Protein AF-A0A437M9J3-F1 (afdb_monomer)

Solvent-accessible surface area (backbone atoms only — not comparable to full-atom values): 15422 Å² total; per-residue (Å²): 131,71,56,28,35,31,33,32,40,52,44,27,40,34,40,35,31,46,28,68,77,59,53,46,78,52,78,53,100,89,44,24,40,38,36,29,25,42,73,28,36,38,32,47,40,95,87,43,44,34,34,39,52,72,79,55,68,27,40,39,38,48,26,44,92,88,58,60,39,32,31,37,48,32,56,45,46,35,37,32,79,88,68,53,59,34,43,36,41,35,37,30,23,31,16,74,85,62,35,88,56,20,34,35,36,29,34,41,44,50,51,63,88,59,99,65,31,72,48,51,28,37,38,26,39,29,51,30,38,56,44,98,88,51,34,36,40,34,42,33,24,35,56,50,54,59,66,46,70,78,61,83,78,72,77,60,84,52,67,79,70,32,48,44,45,54,22,35,73,46,34,37,36,39,35,65,28,54,62,35,84,52,64,46,80,45,80,49,99,90,49,38,32,38,45,27,40,32,68,30,36,32,45,33,46,34,91,87,47,44,30,36,37,53,37,34,38,29,64,20,49,42,47,78,47,65,52,47,53,91,93,41,84,59,41,44,70,36,40,39,46,34,37,44,34,41,34,34,34,76,89,66,52,60,32,41,40,37,32,40,26,18,27,36,92,66,35,61,90,74,31,35,39,32,36,36,40,44,47,47,59,89,63,98,61,31,71,48,54,49,35,34,24,42,27,37,34,35,72,62,92,54,16,45,33,36,43,33,27,30,56,107

Nearest PDB structures (foldseek):
  4pux-assembly1_A  TM=7.777E-01  e=2.295E-07  Acinetobacter baumannii AYE
  3g7g-assembly1_B  TM=8.305E-01  e=6.647E-06  Clostridium acetobutylicum ATCC 824
  3g7g-assembly2_H  TM=8.478E-01  e=6.339E-06  Clostridium acetobutylicum ATCC 824
  3g7g-assembly1_E  TM=8.551E-01  e=6.339E-06  Clostridium acetobutylicum ATCC 824
  5yqj-assembly3_C  TM=4.179E-01  e=1.572E+00  Saccharomyces cerevisiae S288C

Radius of gyration: 19.12 Å; Cα contacts (8 Å, |Δi|>4): 896; chains: 1; bounding box: 42×53×42 Å

Mean predicted aligned error: 5.65 Å

Structure (mmCIF, N/CA/C/O backbone):
data_AF-A0A437M9J3-F1
#
_entry.id   AF-A0A437M9J3-F1
#
loop_
_atom_site.group_PDB
_atom_site.id
_atom_site.type_symbol
_atom_site.label_atom_id
_atom_site.label_alt_id
_atom_site.label_comp_id
_atom_site.label_asym_id
_atom_site.label_entity_id
_atom_site.label_seq_id
_atom_site.pdbx_PDB_ins_code
_atom_site.Cartn_x
_atom_site.Cartn_y
_atom_site.Cartn_z
_atom_site.occupancy
_atom_site.B_iso_or_equiv
_atom_site.auth_seq_id
_atom_site.auth_comp_id
_atom_site.auth_asym_id
_atom_site.auth_atom_id
_atom_site.pdbx_PDB_model_num
ATOM 1 N N . MET A 1 1 ? -1.245 11.279 -20.161 1.00 56.88 1 MET A N 1
ATOM 2 C CA . MET A 1 1 ? -1.101 9.830 -19.909 1.00 56.88 1 MET A CA 1
ATOM 3 C C . MET A 1 1 ? -2.503 9.291 -19.816 1.00 56.88 1 MET A C 1
ATOM 5 O O . MET A 1 1 ? -3.347 10.015 -19.302 1.00 56.88 1 MET A O 1
ATOM 9 N N . SER A 1 2 ? -2.774 8.120 -20.377 1.00 73.75 2 SER A N 1
ATOM 10 C CA . SER A 1 2 ? -4.099 7.550 -20.217 1.00 73.75 2 SER A CA 1
ATOM 11 C C . SER A 1 2 ? -4.258 7.018 -18.803 1.00 73.75 2 SER A C 1
ATOM 13 O O . SER A 1 2 ? -3.385 6.340 -18.257 1.00 73.75 2 SER A O 1
ATOM 15 N N . GLU A 1 3 ? -5.353 7.433 -18.194 1.00 86.38 3 GLU A N 1
ATOM 16 C CA . GLU A 1 3 ? -5.789 6.907 -16.922 1.00 86.38 3 GLU A CA 1
ATOM 17 C C . GLU A 1 3 ? -6.323 5.490 -17.117 1.00 86.38 3 GLU A C 1
ATOM 19 O O . GLU A 1 3 ? -6.996 5.194 -18.105 1.00 86.38 3 GLU A O 1
ATOM 24 N N . VAL A 1 4 ? -6.017 4.625 -16.160 1.00 91.19 4 VAL A N 1
ATOM 25 C CA . VAL A 1 4 ? -6.504 3.252 -16.097 1.00 91.19 4 VAL A CA 1
ATOM 26 C C . VAL A 1 4 ? -7.315 3.050 -14.824 1.00 91.19 4 VAL A C 1
ATOM 28 O O . VAL A 1 4 ? -7.150 3.777 -13.844 1.00 91.19 4 VAL A O 1
ATOM 31 N N . GLN A 1 5 ? -8.176 2.040 -14.837 1.00 91.88 5 GLN A N 1
ATOM 32 C CA . GLN A 1 5 ? -9.015 1.678 -13.704 1.00 91.88 5 GLN A CA 1
ATOM 33 C C . GLN A 1 5 ? -8.475 0.389 -13.076 1.00 91.88 5 GLN A C 1
ATOM 35 O O . GLN A 1 5 ? -8.399 -0.646 -13.732 1.00 91.88 5 GLN A O 1
ATOM 40 N N . ILE A 1 6 ? -8.043 0.455 -11.816 1.00 92.00 6 ILE A N 1
ATOM 41 C CA . ILE A 1 6 ? -7.587 -0.712 -11.052 1.00 92.00 6 ILE A CA 1
ATOM 42 C C . ILE A 1 6 ? -8.813 -1.376 -10.430 1.00 92.00 6 ILE A C 1
ATOM 44 O O . ILE A 1 6 ? -9.455 -0.715 -9.615 1.00 92.00 6 ILE A O 1
ATOM 48 N N . PRO A 1 7 ? -9.147 -2.633 -10.764 1.00 92.00 7 PRO A N 1
ATOM 49 C CA . PRO A 1 7 ? -10.327 -3.292 -10.227 1.00 92.00 7 PRO A CA 1
ATOM 50 C C . PRO A 1 7 ? -10.143 -3.603 -8.740 1.00 92.00 7 PRO A C 1
ATOM 52 O O . PRO A 1 7 ? -9.099 -4.106 -8.298 1.00 92.00 7 PRO A O 1
ATOM 55 N N . VAL A 1 8 ? -11.171 -3.273 -7.965 1.00 93.94 8 VAL A N 1
ATOM 56 C CA . VAL A 1 8 ? -11.189 -3.415 -6.514 1.00 93.94 8 VAL A CA 1
ATOM 57 C C . VAL A 1 8 ? -12.564 -3.817 -5.994 1.00 93.94 8 VAL A C 1
ATOM 59 O O . VAL A 1 8 ? -13.576 -3.611 -6.655 1.00 93.94 8 VAL A O 1
ATOM 62 N N . ASP A 1 9 ? -12.596 -4.317 -4.762 1.00 94.38 9 ASP A N 1
ATOM 63 C CA . ASP A 1 9 ? -13.824 -4.468 -3.983 1.00 94.38 9 ASP A CA 1
ATOM 64 C C . ASP A 1 9 ? -13.666 -3.820 -2.609 1.00 94.38 9 ASP A C 1
ATOM 66 O O . ASP A 1 9 ? -12.637 -3.973 -1.948 1.00 94.38 9 ASP A O 1
ATOM 70 N N . HIS A 1 10 ? -14.705 -3.124 -2.148 1.00 97.62 10 HIS A N 1
ATOM 71 C CA . HIS A 1 10 ? -14.730 -2.541 -0.806 1.00 97.62 10 HIS A CA 1
ATOM 72 C C . HIS A 1 10 ? -14.672 -3.630 0.267 1.00 97.62 10 HIS A C 1
ATOM 74 O O . HIS A 1 10 ? -15.468 -4.573 0.266 1.00 97.62 10 HIS A O 1
ATOM 80 N N . MET A 1 11 ? -13.723 -3.495 1.193 1.00 97.69 11 MET A N 1
ATOM 81 C CA . MET A 1 11 ? -13.632 -4.352 2.373 1.00 97.69 11 MET A CA 1
ATOM 82 C C . MET A 1 11 ? -14.357 -3.706 3.550 1.00 97.69 11 MET A C 1
ATOM 84 O O . MET A 1 11 ? -15.226 -4.329 4.163 1.00 97.69 11 MET A O 1
ATOM 88 N N . PHE A 1 12 ? -13.970 -2.469 3.868 1.00 98.69 12 PHE A N 1
ATOM 89 C CA . PHE A 1 12 ? -14.542 -1.655 4.933 1.00 98.69 12 PHE A CA 1
ATOM 90 C C . PHE A 1 12 ? -14.097 -0.194 4.802 1.00 98.69 12 PHE A C 1
ATOM 92 O O . PHE A 1 12 ? -13.059 0.119 4.224 1.00 98.69 12 PHE A O 1
ATOM 99 N N . THR A 1 13 ? -14.866 0.708 5.400 1.00 98.62 13 THR A N 1
ATOM 100 C CA . THR A 1 13 ? -14.447 2.079 5.685 1.00 98.62 13 THR A CA 1
ATOM 101 C C . THR A 1 13 ? -14.008 2.149 7.138 1.00 98.62 13 THR A C 1
ATOM 103 O O . THR A 1 13 ? -14.758 1.758 8.033 1.00 98.62 13 THR A O 1
ATOM 106 N N . MET A 1 14 ? -12.787 2.624 7.360 1.00 97.56 14 MET A N 1
ATOM 107 C CA . MET A 1 14 ? -12.195 2.844 8.670 1.00 97.56 14 MET A CA 1
ATOM 108 C C . MET A 1 14 ? -12.300 4.320 9.039 1.00 97.56 14 MET A C 1
ATOM 110 O O . MET A 1 14 ? -11.894 5.182 8.266 1.00 97.56 14 MET A O 1
ATOM 114 N N . VAL A 1 15 ? -12.824 4.609 10.223 1.00 96.81 15 VAL A N 1
ATOM 115 C CA . VAL A 1 15 ? -12.856 5.955 10.801 1.00 96.81 15 VAL A CA 1
ATOM 116 C C . VAL A 1 15 ? -11.940 5.954 12.011 1.00 96.81 15 VAL A C 1
ATOM 118 O O . VAL A 1 15 ? -12.138 5.148 12.916 1.00 96.81 15 VAL A O 1
ATOM 121 N N . LEU A 1 16 ? -10.947 6.836 12.014 1.00 93.56 16 LEU A N 1
ATOM 122 C CA . LEU A 1 16 ? -10.015 7.065 13.111 1.00 93.56 16 LEU A CA 1
ATOM 123 C C . LEU A 1 16 ? -10.353 8.389 13.792 1.00 93.56 16 LEU A C 1
ATOM 125 O O . LEU A 1 16 ? -10.521 9.417 13.133 1.00 93.56 16 LEU A O 1
ATOM 129 N N . GLU A 1 17 ? -10.418 8.361 15.116 1.00 91.75 17 GLU A N 1
ATOM 130 C CA . GLU A 1 17 ? -10.758 9.514 15.951 1.00 91.75 17 GLU A CA 1
ATOM 131 C C . GLU A 1 17 ? -9.522 10.010 16.706 1.00 91.75 17 GLU A C 1
ATOM 133 O O . GLU A 1 17 ? -8.660 9.213 17.086 1.00 91.75 17 GLU A O 1
ATOM 138 N N . GLY A 1 18 ? -9.429 11.326 16.922 1.00 86.94 18 GLY A N 1
ATOM 139 C CA . GLY A 1 18 ? -8.411 11.957 17.774 1.00 86.94 18 GLY A CA 1
ATOM 140 C C . GLY A 1 18 ? -6.961 11.659 17.391 1.00 86.94 18 GLY A C 1
ATOM 141 O O . GLY A 1 18 ? -6.073 11.719 18.236 1.00 86.94 18 GLY A O 1
ATOM 142 N N . LEU A 1 19 ? -6.708 11.316 16.125 1.00 84.62 19 LEU A N 1
ATOM 143 C CA . LEU A 1 19 ? -5.384 10.942 15.631 1.00 84.62 19 LEU A CA 1
ATOM 144 C C . LEU A 1 19 ? -4.348 12.054 15.888 1.00 84.62 19 LEU A C 1
ATOM 146 O O . LEU A 1 19 ? -3.236 11.789 16.349 1.00 84.62 19 LEU A O 1
ATOM 150 N N . ASN A 1 20 ? -4.769 13.302 15.667 1.00 80.31 20 ASN A N 1
ATOM 151 C CA . ASN A 1 20 ? -3.962 14.505 15.849 1.00 80.31 20 ASN A CA 1
ATOM 152 C C . ASN A 1 20 ? -3.842 14.967 17.312 1.00 80.31 20 ASN A C 1
ATOM 154 O O . ASN A 1 20 ? -2.951 15.760 17.620 1.00 80.31 20 ASN A O 1
ATOM 158 N N . ASP A 1 21 ? -4.686 14.473 18.224 1.00 84.12 21 ASP A N 1
ATOM 159 C CA . ASP A 1 21 ? -4.737 14.954 19.615 1.00 84.12 21 ASP A CA 1
ATOM 160 C C . ASP A 1 21 ? -3.460 14.606 20.392 1.00 84.12 21 ASP A C 1
ATOM 162 O O . ASP A 1 21 ? -3.056 15.319 21.309 1.00 84.12 21 ASP A O 1
ATOM 166 N N . ALA A 1 22 ? -2.807 13.505 20.012 1.00 77.25 22 ALA A N 1
ATOM 167 C CA . ALA A 1 22 ? -1.578 13.005 20.621 1.00 77.25 22 ALA A CA 1
ATOM 168 C C . ALA A 1 22 ? -0.363 13.119 19.682 1.00 77.25 22 ALA A C 1
ATOM 170 O O . ALA A 1 22 ? 0.573 12.321 19.781 1.00 77.25 22 ALA A O 1
ATOM 171 N N . ARG A 1 23 ? -0.379 14.084 18.750 1.00 85.75 23 ARG A N 1
ATOM 172 C CA . ARG A 1 23 ? 0.682 14.241 17.754 1.00 85.75 23 ARG A CA 1
ATOM 173 C C . ARG A 1 23 ? 2.012 14.671 18.381 1.00 85.75 23 ARG A C 1
ATOM 175 O O . ARG A 1 23 ? 2.081 15.642 19.133 1.00 85.75 23 ARG A O 1
ATOM 182 N N . HIS A 1 24 ? 3.091 14.004 17.981 1.00 87.88 24 HIS A N 1
ATOM 183 C CA . HIS A 1 24 ? 4.464 14.416 18.259 1.00 87.88 24 HIS A CA 1
ATOM 184 C C . HIS A 1 24 ? 5.251 14.578 16.956 1.00 87.88 24 HIS A C 1
ATOM 186 O O . HIS A 1 24 ? 5.198 13.722 16.078 1.00 87.88 24 HIS A O 1
ATOM 192 N N . ASP A 1 25 ? 5.985 15.680 16.827 1.00 90.06 25 ASP A N 1
ATOM 193 C CA . ASP A 1 25 ? 6.672 16.073 15.597 1.00 90.06 25 ASP A CA 1
ATOM 194 C C . ASP A 1 25 ? 8.075 16.571 15.933 1.00 90.06 25 ASP A C 1
ATOM 196 O O . ASP A 1 25 ? 8.243 17.427 16.805 1.00 90.06 25 ASP A O 1
ATOM 200 N N . TYR A 1 26 ? 9.082 16.026 15.254 1.00 91.00 26 TYR A N 1
ATOM 201 C CA . TYR A 1 26 ? 10.455 16.486 15.403 1.00 91.00 26 TYR A CA 1
ATOM 202 C C . TYR A 1 26 ? 11.266 16.304 14.122 1.00 91.00 26 TYR A C 1
ATOM 204 O O . TYR A 1 26 ? 10.966 15.475 13.260 1.00 91.00 26 TYR A O 1
ATOM 212 N N . VAL A 1 27 ? 12.355 17.066 14.028 1.00 93.56 27 VAL A N 1
ATOM 213 C CA . VAL A 1 27 ? 13.347 16.955 12.956 1.00 93.56 27 VAL A CA 1
ATOM 214 C C . VAL A 1 27 ? 14.627 16.367 13.533 1.00 93.56 27 VAL A C 1
ATOM 216 O O . VAL A 1 27 ? 15.230 16.941 14.438 1.00 93.56 27 VAL A O 1
ATOM 219 N N . GLY A 1 28 ? 15.025 15.205 13.017 1.00 89.94 28 GLY A N 1
ATOM 220 C CA . GLY A 1 28 ? 16.272 14.534 13.371 1.00 89.94 28 GLY A CA 1
ATOM 221 C C . GLY A 1 28 ? 17.242 14.445 12.187 1.00 89.94 28 GLY A C 1
ATOM 222 O O . GLY A 1 28 ? 16.910 14.849 11.071 1.00 89.94 28 GLY A O 1
ATOM 223 N N . PRO A 1 29 ? 18.433 13.850 12.385 1.00 89.25 29 PRO A N 1
ATOM 224 C CA . PRO A 1 29 ? 19.437 13.690 11.326 1.00 89.25 29 PRO A CA 1
ATOM 225 C C . PRO A 1 29 ? 18.968 12.821 10.145 1.00 89.25 29 PRO A C 1
ATOM 227 O O . PRO A 1 29 ? 19.574 12.857 9.081 1.00 89.25 29 PRO A O 1
ATOM 230 N N . PHE A 1 30 ? 17.884 12.058 10.314 1.00 84.81 30 PHE A N 1
ATOM 231 C CA . PHE A 1 30 ? 17.283 11.211 9.277 1.00 84.81 30 PHE A CA 1
ATOM 232 C C . PHE A 1 30 ? 15.964 11.775 8.720 1.00 84.81 30 PHE A C 1
ATOM 234 O O . PHE A 1 30 ? 15.161 11.030 8.157 1.00 84.81 30 PHE A O 1
ATOM 241 N N . GLY A 1 31 ? 15.737 13.080 8.889 1.00 85.62 31 GLY A N 1
ATOM 242 C CA . GLY A 1 31 ? 14.551 13.787 8.409 1.00 85.62 31 GLY A CA 1
ATOM 243 C C . GLY A 1 31 ? 13.518 14.071 9.499 1.00 85.62 31 GLY A C 1
ATOM 244 O O . GLY A 1 31 ? 13.747 13.837 10.691 1.00 85.62 31 GLY A O 1
ATOM 245 N N . ARG A 1 32 ? 12.374 14.614 9.072 1.00 90.88 32 ARG A N 1
ATOM 246 C CA . ARG A 1 32 ? 11.229 14.901 9.938 1.00 90.88 32 ARG A CA 1
ATOM 247 C C . ARG A 1 32 ? 10.430 13.626 10.200 1.00 90.88 32 ARG A C 1
ATOM 249 O O . ARG A 1 32 ? 10.220 12.833 9.281 1.00 90.88 32 ARG A O 1
ATOM 256 N N . ARG A 1 33 ? 9.993 13.438 11.443 1.00 89.88 33 ARG A N 1
ATOM 257 C CA . ARG A 1 33 ? 9.185 12.305 11.912 1.00 89.88 33 ARG A CA 1
ATOM 258 C C . ARG A 1 33 ? 7.913 12.831 12.562 1.00 89.88 33 ARG A C 1
ATOM 260 O O . ARG A 1 33 ? 7.978 13.800 13.318 1.00 89.88 33 ARG A O 1
ATOM 267 N N . ILE A 1 34 ? 6.787 12.183 12.279 1.00 87.50 34 ILE A N 1
ATOM 268 C CA . ILE A 1 34 ? 5.482 12.526 12.847 1.00 87.50 34 ILE A CA 1
ATOM 269 C C . ILE A 1 34 ? 4.886 11.255 13.457 1.00 87.50 34 ILE A C 1
ATOM 271 O O . ILE A 1 34 ? 4.741 10.243 12.779 1.00 87.50 34 ILE A O 1
ATOM 275 N N . PHE A 1 35 ? 4.559 11.310 14.743 1.00 85.88 35 PHE A N 1
ATOM 276 C CA . PHE A 1 35 ? 3.880 10.240 15.468 1.00 85.88 35 PHE A CA 1
ATOM 277 C C . PHE A 1 35 ? 2.486 10.704 15.828 1.00 85.88 35 PHE A C 1
ATOM 279 O O . PHE A 1 35 ? 2.325 11.797 16.367 1.00 85.88 35 PHE A O 1
ATOM 286 N N . GLU A 1 36 ? 1.501 9.858 15.581 1.00 85.06 36 GLU A N 1
ATOM 287 C CA . GLU A 1 36 ? 0.103 10.136 15.879 1.00 85.06 36 GLU A CA 1
ATOM 288 C C . GLU A 1 36 ? -0.529 8.893 16.488 1.00 85.06 36 GLU A C 1
ATOM 290 O O . GLU A 1 36 ? -0.046 7.775 16.313 1.00 85.06 36 GLU A O 1
ATOM 295 N N . LYS A 1 37 ? -1.600 9.059 17.255 1.00 85.81 37 LYS A N 1
ATOM 296 C CA . LYS A 1 37 ? -2.258 7.928 17.903 1.00 85.81 37 LYS A CA 1
ATOM 297 C C . LYS A 1 37 ? -3.749 8.162 17.903 1.00 85.81 37 LYS A C 1
ATOM 299 O O . LYS A 1 37 ? -4.221 9.082 18.558 1.00 85.81 37 LYS A O 1
ATOM 304 N N . ALA A 1 38 ? -4.480 7.286 17.223 1.00 87.12 38 ALA A N 1
ATOM 305 C CA . ALA A 1 38 ? -5.929 7.311 17.280 1.00 87.12 38 ALA A CA 1
ATOM 306 C C . ALA A 1 38 ? -6.406 7.057 18.722 1.00 87.12 38 ALA A C 1
ATOM 308 O O . ALA A 1 38 ? -5.951 6.129 19.405 1.00 87.12 38 ALA A O 1
ATOM 309 N N . SER A 1 39 ? -7.348 7.876 19.178 1.00 87.75 39 SER A N 1
ATOM 310 C CA . SER A 1 39 ? -8.053 7.720 20.450 1.00 87.75 39 SER A CA 1
ATOM 311 C C . SER A 1 39 ? -9.246 6.763 20.335 1.00 87.75 39 SER A C 1
ATOM 313 O O . SER A 1 39 ? -9.949 6.520 21.313 1.00 87.75 39 SER A O 1
ATOM 315 N N . GLY A 1 40 ? -9.462 6.167 19.166 1.00 89.44 40 GLY A N 1
ATOM 316 C CA . GLY A 1 40 ? -10.554 5.246 18.897 1.00 89.44 40 GLY A CA 1
ATOM 317 C C . GLY A 1 40 ? -10.835 5.158 17.407 1.00 89.44 40 GLY A C 1
ATOM 318 O O . GLY A 1 40 ? -10.095 5.700 16.581 1.00 89.44 40 GLY A O 1
ATOM 319 N N . GLY A 1 41 ? -11.907 4.453 17.070 1.00 94.62 41 GLY A N 1
ATOM 320 C CA . GLY A 1 41 ? -12.355 4.350 15.697 1.00 94.62 41 GLY A CA 1
ATOM 321 C C . GLY A 1 41 ? -13.249 3.153 15.436 1.00 94.62 41 GLY A C 1
ATOM 322 O O . GLY A 1 41 ? -13.424 2.269 16.280 1.00 94.62 41 GLY A O 1
ATOM 323 N N . THR A 1 42 ? -13.786 3.103 14.223 1.00 97.69 42 THR A N 1
ATOM 324 C CA . THR A 1 42 ? -14.654 2.018 13.755 1.00 97.69 42 THR A CA 1
ATOM 325 C C . THR A 1 42 ? -14.208 1.514 12.395 1.00 97.69 42 THR A C 1
ATOM 327 O O . THR A 1 42 ? -13.581 2.243 11.630 1.00 97.69 42 THR A O 1
ATOM 330 N N . ILE A 1 43 ? -14.559 0.267 12.085 1.00 98.19 43 ILE A N 1
ATOM 331 C CA . ILE A 1 43 ? -14.544 -0.243 10.713 1.00 98.19 43 ILE A CA 1
ATOM 332 C C . ILE A 1 43 ? -15.942 -0.730 10.346 1.00 98.19 43 ILE A C 1
ATOM 334 O O . ILE A 1 43 ? -16.598 -1.400 11.151 1.00 98.19 43 ILE A O 1
ATOM 338 N N . ARG A 1 44 ? -16.421 -0.375 9.156 1.00 98.62 44 ARG A N 1
ATOM 339 C CA . ARG A 1 44 ? -17.748 -0.771 8.667 1.00 98.62 44 ARG A CA 1
ATOM 340 C C . ARG A 1 44 ? -17.665 -1.248 7.229 1.00 98.62 44 ARG A C 1
ATOM 342 O O . ARG A 1 44 ? -17.178 -0.524 6.364 1.00 98.62 44 ARG A O 1
ATOM 349 N N . GLY A 1 45 ? -18.158 -2.448 6.971 1.00 98.06 45 GLY A N 1
ATOM 350 C CA . GLY A 1 45 ? -18.117 -3.079 5.658 1.00 98.06 45 GLY A CA 1
ATOM 351 C C . GLY A 1 45 ? -19.073 -4.261 5.571 1.00 98.06 45 GLY A C 1
ATOM 352 O O . GLY A 1 45 ? -19.679 -4.670 6.560 1.00 98.06 45 GLY A O 1
ATOM 353 N N . ALA A 1 46 ? -19.203 -4.845 4.380 1.00 96.81 46 ALA A N 1
ATOM 354 C CA . ALA A 1 46 ? -20.158 -5.933 4.157 1.00 96.81 46 ALA A CA 1
ATOM 355 C C . ALA A 1 46 ? -19.836 -7.201 4.972 1.00 96.81 46 ALA A C 1
ATOM 357 O O . ALA A 1 46 ? -20.742 -7.944 5.340 1.00 96.81 46 ALA A O 1
ATOM 358 N N . ARG A 1 47 ? -18.546 -7.459 5.241 1.00 95.88 47 ARG A N 1
ATOM 359 C CA . ARG A 1 47 ? -18.066 -8.661 5.955 1.00 95.88 47 ARG A CA 1
ATOM 360 C C . ARG A 1 47 ? -17.262 -8.360 7.219 1.00 95.88 47 ARG A C 1
ATOM 362 O O . ARG A 1 47 ? -17.044 -9.263 8.016 1.00 95.88 47 ARG A O 1
ATOM 369 N N . LEU A 1 48 ? -16.806 -7.120 7.386 1.00 98.19 48 LEU A N 1
ATOM 370 C CA . LEU A 1 48 ? -15.880 -6.715 8.439 1.00 98.19 48 LEU A CA 1
ATOM 371 C C . LEU A 1 48 ? -16.466 -5.509 9.173 1.00 98.19 48 LEU A C 1
ATOM 373 O O . LEU A 1 48 ? -16.502 -4.402 8.637 1.00 98.19 48 LEU A O 1
ATOM 377 N N . ASN A 1 49 ? -16.947 -5.745 10.391 1.00 98.62 49 ASN A N 1
ATOM 378 C CA . ASN A 1 49 ? -17.494 -4.722 11.276 1.00 98.62 49 ASN A CA 1
ATOM 379 C C . ASN A 1 49 ? -16.848 -4.862 12.649 1.00 98.62 49 ASN A C 1
ATOM 381 O O . ASN A 1 49 ? -16.686 -5.977 13.145 1.00 98.62 49 ASN A O 1
ATOM 385 N N . GLY A 1 50 ? -16.419 -3.738 13.215 1.00 98.19 50 GLY A N 1
ATOM 386 C CA . GLY A 1 50 ? -15.692 -3.736 14.474 1.00 98.19 50 GLY A CA 1
ATOM 387 C C . GLY A 1 50 ? -15.201 -2.361 14.899 1.00 98.19 50 GLY A C 1
ATOM 388 O O . GLY A 1 50 ? -15.676 -1.323 14.427 1.00 98.19 50 GLY A O 1
ATOM 389 N N . GLN A 1 51 ? -14.211 -2.361 15.779 1.00 97.38 51 GLN A N 1
ATOM 390 C CA . GLN A 1 51 ? -13.583 -1.165 16.326 1.00 97.38 51 GLN A CA 1
ATOM 391 C C . GLN A 1 51 ? -12.074 -1.153 16.087 1.00 97.38 51 GLN A C 1
ATOM 393 O O . GLN A 1 51 ? -11.432 -2.202 15.988 1.00 97.38 51 GLN A O 1
ATOM 398 N N . VAL A 1 52 ? -11.506 0.049 16.053 1.00 94.69 52 VAL A N 1
ATOM 399 C CA . VAL A 1 52 ? -10.056 0.257 16.088 1.00 94.69 52 VAL A CA 1
ATOM 400 C C . VAL A 1 52 ? -9.616 0.300 17.550 1.00 94.69 52 VAL A C 1
ATOM 402 O O . VAL A 1 52 ? -10.143 1.065 18.360 1.00 94.69 52 VAL A O 1
ATOM 405 N N . LEU A 1 53 ? -8.659 -0.548 17.911 1.00 91.31 53 LEU A N 1
ATOM 406 C CA . LEU A 1 53 ? -8.156 -0.664 19.272 1.00 91.31 53 LEU A CA 1
ATOM 407 C C . LEU A 1 53 ? -7.197 0.486 19.610 1.00 91.31 53 LEU A C 1
ATOM 409 O O . LEU A 1 53 ? -6.279 0.802 18.857 1.00 91.31 53 LEU A O 1
ATOM 413 N N . ARG A 1 54 ? -7.333 1.043 20.819 1.00 88.44 54 ARG A N 1
ATOM 414 C CA . ARG A 1 54 ? -6.491 2.136 21.354 1.00 88.44 54 ARG A CA 1
ATOM 415 C C . ARG A 1 54 ? -5.096 1.693 21.832 1.00 88.44 54 ARG A C 1
ATOM 417 O O . ARG A 1 54 ? -4.612 2.142 22.875 1.00 88.44 54 ARG A O 1
ATOM 424 N N . LEU A 1 55 ? -4.453 0.774 21.125 1.00 71.69 55 LEU A N 1
ATOM 425 C CA . LEU A 1 55 ? -3.235 0.120 21.613 1.00 71.69 55 LEU A CA 1
ATOM 426 C C . LEU A 1 55 ? -1.964 0.875 21.220 1.00 71.69 55 LEU A C 1
ATOM 428 O O . LEU A 1 55 ? -1.123 1.150 22.077 1.00 71.69 55 LEU A O 1
ATOM 432 N N . HIS A 1 56 ? -1.843 1.262 19.951 1.00 66.19 56 HIS A N 1
ATOM 433 C CA . HIS A 1 56 ? -0.563 1.649 19.360 1.00 66.19 56 HIS A CA 1
ATOM 434 C C . HIS A 1 56 ? -0.571 3.087 18.844 1.00 66.19 56 HIS A C 1
ATOM 436 O O . HIS A 1 56 ? -1.606 3.594 18.420 1.00 66.19 56 HIS A O 1
ATOM 442 N N . ALA A 1 57 ? 0.586 3.746 18.922 1.00 60.16 57 ALA A N 1
ATOM 443 C CA . ALA A 1 57 ? 0.847 4.929 18.117 1.00 60.16 57 ALA A CA 1
ATOM 444 C C . ALA A 1 57 ? 1.168 4.477 16.691 1.00 60.16 57 ALA A C 1
ATOM 446 O O . ALA A 1 57 ? 1.868 3.486 16.486 1.00 60.16 57 ALA A O 1
ATOM 447 N N . THR A 1 58 ? 0.651 5.213 15.728 1.00 65.62 58 THR A N 1
ATOM 448 C CA . THR A 1 58 ? 0.958 5.083 14.320 1.00 65.62 58 THR A CA 1
ATOM 449 C C . THR A 1 58 ? 2.176 5.950 13.987 1.00 65.62 58 THR A C 1
ATOM 451 O O . THR A 1 58 ? 2.190 7.148 14.277 1.00 65.62 58 THR A O 1
ATOM 454 N N . ASP A 1 59 ? 3.207 5.355 13.379 1.00 63.03 59 ASP A N 1
ATOM 455 C CA . ASP A 1 59 ? 4.330 6.106 12.806 1.00 63.03 59 ASP A CA 1
ATOM 456 C C . ASP A 1 59 ? 3.908 6.619 11.419 1.00 63.03 59 ASP A C 1
ATOM 458 O O . ASP A 1 59 ? 3.706 5.864 10.465 1.0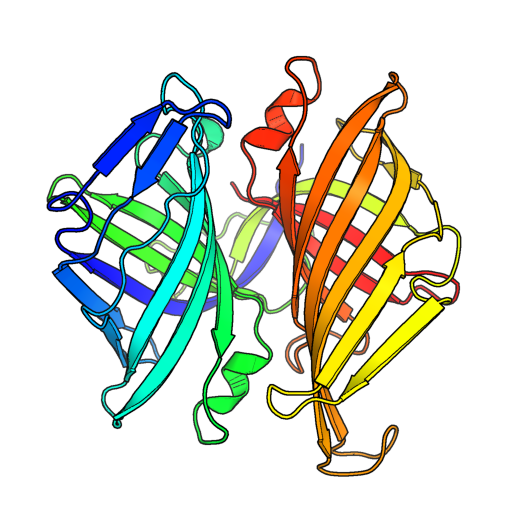0 63.03 59 ASP A O 1
ATOM 462 N N . TYR A 1 60 ? 3.759 7.933 11.281 1.00 61.75 60 TYR A N 1
ATOM 463 C CA . TYR A 1 60 ? 3.577 8.577 9.981 1.00 61.75 60 TYR A CA 1
ATOM 464 C C . TYR A 1 60 ? 4.957 8.799 9.350 1.00 61.75 60 TYR A C 1
ATOM 466 O O . TYR A 1 60 ? 5.338 9.924 9.031 1.00 61.75 60 TYR A O 1
ATOM 474 N N . GLY A 1 61 ? 5.704 7.695 9.211 1.00 65.06 61 GLY A N 1
ATOM 475 C CA . GLY A 1 61 ? 6.993 7.560 8.540 1.00 65.06 61 GLY A CA 1
ATOM 476 C C . GLY A 1 61 ? 7.878 8.812 8.533 1.00 65.06 61 GLY A C 1
ATOM 477 O O . GLY A 1 61 ? 8.0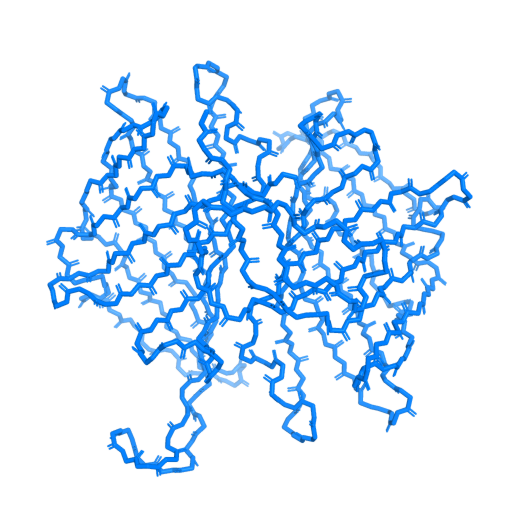97 9.482 9.539 1.00 65.06 61 GLY A O 1
ATOM 478 N N . ARG A 1 62 ? 8.483 9.094 7.377 1.00 81.81 62 ARG A N 1
ATOM 479 C CA . ARG A 1 62 ? 9.312 10.288 7.146 1.00 81.81 62 ARG A CA 1
ATOM 480 C C . ARG A 1 62 ? 8.488 11.349 6.436 1.00 81.81 62 ARG A C 1
ATOM 482 O O . ARG A 1 62 ? 7.735 11.023 5.517 1.00 81.81 62 ARG A O 1
ATOM 489 N N . ALA A 1 63 ? 8.711 12.608 6.786 1.00 88.31 63 ALA A N 1
ATOM 490 C CA . ALA A 1 63 ? 8.166 13.748 6.067 1.00 88.31 63 ALA A CA 1
ATOM 491 C C . ALA A 1 63 ? 9.275 14.603 5.437 1.00 88.31 63 ALA A C 1
ATOM 493 O O . ALA A 1 63 ? 10.404 14.653 5.939 1.00 88.31 63 ALA A O 1
ATOM 494 N N . SER A 1 64 ? 8.942 15.300 4.350 1.00 90.44 64 SER A N 1
ATOM 495 C CA . SER A 1 64 ? 9.737 16.431 3.871 1.00 90.44 64 SER A CA 1
ATOM 496 C C . SER A 1 64 ? 9.828 17.506 4.962 1.00 90.44 64 SER A C 1
ATOM 498 O O . SER A 1 64 ? 9.011 17.553 5.886 1.00 90.44 64 SER A O 1
ATOM 500 N N . LEU A 1 65 ? 10.836 18.379 4.883 1.00 87.81 65 LEU A N 1
ATOM 501 C CA . LEU A 1 65 ? 11.062 19.406 5.910 1.00 87.81 65 LEU A CA 1
ATOM 502 C C . LEU A 1 65 ? 9.845 20.328 6.086 1.00 87.81 65 LEU A C 1
ATOM 504 O O . LEU A 1 65 ? 9.444 20.617 7.214 1.00 87.81 65 LEU A O 1
ATOM 508 N N . ASP A 1 66 ? 9.212 20.716 4.979 1.00 88.69 66 ASP A N 1
ATOM 509 C CA . ASP A 1 66 ? 7.977 21.507 4.952 1.00 88.69 66 ASP A CA 1
ATOM 510 C C . ASP A 1 66 ? 6.720 20.703 5.355 1.00 88.69 66 ASP A C 1
ATOM 512 O O . ASP A 1 66 ? 5.668 21.284 5.610 1.00 88.69 66 ASP A O 1
ATOM 516 N N . GLY A 1 67 ? 6.823 19.374 5.465 1.00 87.12 67 GLY A N 1
ATOM 517 C CA . GLY A 1 67 ? 5.738 18.468 5.842 1.00 87.12 67 GLY A CA 1
ATOM 518 C C . GLY A 1 67 ? 4.692 18.210 4.753 1.00 87.12 67 GLY A C 1
ATOM 519 O O . GLY A 1 67 ? 3.675 17.578 5.059 1.00 87.12 67 GLY A O 1
ATOM 520 N N . SER A 1 68 ? 4.916 18.693 3.523 1.00 89.31 68 SER A N 1
ATOM 521 C CA . SER A 1 68 ? 3.984 18.561 2.391 1.00 89.31 68 SER A CA 1
ATOM 522 C C . SER A 1 68 ? 3.961 17.151 1.795 1.00 89.31 68 SER A C 1
ATOM 524 O O . SER A 1 68 ? 2.915 16.691 1.340 1.00 89.31 68 SER A O 1
ATOM 526 N N . LEU A 1 69 ? 5.089 16.441 1.856 1.00 92.62 69 LEU A N 1
ATOM 527 C CA . LEU A 1 69 ? 5.208 15.036 1.504 1.00 92.62 69 LEU A CA 1
ATOM 528 C C . LEU A 1 69 ? 5.401 14.207 2.773 1.00 92.62 69 LEU A C 1
ATOM 530 O O . LEU A 1 69 ? 6.369 14.411 3.504 1.00 92.62 69 LEU A O 1
ATOM 534 N N . ARG A 1 70 ? 4.527 13.226 3.006 1.00 92.12 70 ARG A N 1
ATOM 535 C CA . ARG A 1 70 ? 4.621 12.292 4.136 1.00 92.12 70 ARG A CA 1
ATOM 536 C C . ARG A 1 70 ? 4.558 10.855 3.643 1.00 92.12 70 ARG A C 1
ATOM 538 O O . ARG A 1 70 ? 3.718 10.502 2.816 1.00 92.12 70 ARG A O 1
ATOM 545 N N . GLN A 1 71 ? 5.463 10.024 4.141 1.00 92.12 71 GLN A N 1
ATOM 546 C CA . GLN A 1 71 ? 5.367 8.575 4.041 1.00 92.12 71 GLN A CA 1
ATOM 547 C C . GLN A 1 71 ? 4.594 8.053 5.248 1.00 92.12 71 GLN A C 1
ATOM 549 O O . GLN A 1 71 ? 4.918 8.420 6.368 1.00 92.12 71 GLN A O 1
ATOM 554 N N . LEU A 1 72 ? 3.633 7.167 5.026 1.00 90.69 72 LEU A N 1
ATOM 555 C CA . LEU A 1 72 ? 2.905 6.467 6.084 1.0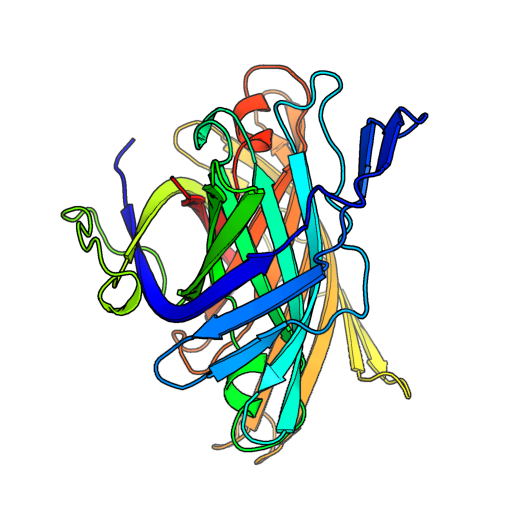0 90.69 72 LEU A CA 1
ATOM 556 C C . LEU A 1 72 ? 3.547 5.089 6.292 1.00 90.69 72 LEU A C 1
ATOM 558 O O . LEU A 1 72 ? 3.833 4.419 5.295 1.00 90.69 72 LEU A O 1
ATOM 562 N N . ASP A 1 73 ? 3.786 4.670 7.539 1.00 89.44 73 ASP A N 1
ATOM 563 C CA . ASP A 1 73 ? 4.248 3.313 7.885 1.00 89.44 73 ASP A CA 1
ATOM 564 C C . ASP A 1 73 ? 3.681 2.888 9.245 1.00 89.44 73 ASP A C 1
ATOM 566 O O . ASP A 1 73 ? 4.244 3.137 10.307 1.00 89.44 73 ASP A O 1
ATOM 570 N N . ALA A 1 74 ? 2.501 2.291 9.197 1.00 88.31 74 ALA A N 1
ATOM 571 C CA . ALA A 1 74 ? 1.551 2.279 10.284 1.00 88.31 74 ALA A CA 1
ATOM 572 C C . ALA A 1 74 ? 1.039 0.880 10.613 1.00 88.31 74 ALA A C 1
ATOM 574 O O . ALA A 1 74 ? 0.961 -0.000 9.753 1.00 88.31 74 ALA A O 1
ATOM 575 N N . GLU A 1 75 ? 0.586 0.713 11.852 1.00 90.44 75 GLU A N 1
ATOM 576 C CA . GLU A 1 75 ? -0.120 -0.479 12.302 1.00 90.44 75 GLU A CA 1
ATOM 577 C C . GLU A 1 75 ? -1.418 -0.080 13.012 1.00 90.44 75 GLU A C 1
ATOM 579 O O . GLU A 1 75 ? -1.450 0.881 13.786 1.00 90.44 75 GLU A O 1
ATOM 584 N N . ALA A 1 76 ? -2.485 -0.832 12.755 1.00 90.50 76 ALA A N 1
ATOM 585 C CA . ALA A 1 76 ? -3.767 -0.719 13.431 1.00 90.50 76 ALA A CA 1
ATOM 586 C C . ALA A 1 76 ? -4.199 -2.096 13.945 1.00 90.50 76 ALA A C 1
ATOM 588 O O . ALA A 1 76 ? -4.262 -3.069 13.193 1.00 90.50 76 ALA A O 1
ATOM 589 N N . GLY A 1 77 ? -4.514 -2.170 15.238 1.00 93.25 77 GLY A N 1
ATOM 590 C CA . GLY A 1 77 ? -5.211 -3.317 15.811 1.00 93.25 77 GLY A CA 1
ATOM 591 C C . GLY A 1 77 ? -6.711 -3.130 15.633 1.00 93.25 77 GLY A C 1
ATOM 592 O O . GLY A 1 77 ? -7.255 -2.119 16.073 1.00 93.25 77 GLY A O 1
ATOM 593 N N . LEU A 1 78 ? -7.381 -4.090 15.008 1.00 95.56 78 LEU A N 1
ATOM 594 C CA . LEU A 1 78 ? -8.826 -4.086 14.806 1.00 95.56 78 LEU A CA 1
ATOM 595 C C . LEU A 1 78 ? -9.440 -5.217 15.634 1.00 95.56 78 LEU A C 1
ATOM 597 O O . LEU A 1 78 ? -8.872 -6.306 15.711 1.00 95.56 78 LEU A O 1
ATOM 601 N N . LEU A 1 79 ? -10.599 -4.968 16.239 1.00 97.19 79 LEU A N 1
ATOM 602 C CA . LEU A 1 79 ? -11.401 -5.993 16.903 1.00 97.19 79 LEU A CA 1
ATOM 603 C C . LEU A 1 79 ? -12.773 -6.038 16.248 1.00 97.19 79 LEU A C 1
ATOM 605 O O . LEU A 1 79 ? -13.523 -5.065 16.334 1.00 97.19 79 LEU A O 1
ATOM 609 N N . LEU A 1 80 ? -13.073 -7.152 15.589 1.00 98.50 80 LEU A N 1
ATOM 610 C CA . LEU A 1 80 ? -14.375 -7.388 14.984 1.00 98.50 80 LEU A CA 1
ATOM 611 C C . LEU A 1 80 ? -15.449 -7.616 16.050 1.00 98.50 80 LEU A C 1
ATOM 613 O O . LEU A 1 80 ? -15.156 -8.032 17.171 1.00 98.50 80 LEU A O 1
ATOM 617 N N . ASP A 1 81 ? -16.704 -7.390 15.669 1.00 98.44 81 ASP A N 1
ATOM 618 C CA . ASP A 1 81 ? -17.867 -7.563 16.547 1.00 98.44 81 ASP A CA 1
ATOM 619 C C . ASP A 1 81 ? -18.031 -9.017 17.038 1.00 98.44 81 ASP A C 1
ATOM 621 O O . ASP A 1 81 ? -18.612 -9.254 18.095 1.00 98.44 81 ASP A O 1
ATOM 625 N N . ASP A 1 82 ? -17.483 -9.995 16.306 1.00 97.94 82 ASP A N 1
ATOM 626 C CA . ASP A 1 82 ? -17.449 -11.411 16.703 1.00 97.94 82 ASP A CA 1
ATOM 627 C C . ASP A 1 82 ? -16.268 -11.782 17.621 1.00 97.94 82 ASP A C 1
ATOM 629 O O . ASP A 1 82 ? -16.103 -12.946 17.988 1.00 97.94 82 ASP A O 1
ATOM 633 N N . GLY A 1 83 ? -15.451 -10.799 18.009 1.00 97.69 83 GLY A N 1
ATOM 634 C CA . GLY A 1 83 ? -14.291 -10.972 18.879 1.00 97.69 83 GLY A CA 1
ATOM 635 C C . GLY A 1 83 ? -12.986 -11.311 18.153 1.00 97.69 83 GLY A C 1
ATOM 636 O O . GLY A 1 83 ? -11.951 -11.428 18.811 1.00 97.69 83 GLY A O 1
ATOM 637 N N . THR A 1 84 ? -12.988 -11.441 16.822 1.00 98.25 84 THR A N 1
ATOM 638 C CA . THR A 1 84 ? -11.759 -11.694 16.056 1.00 98.25 84 THR A CA 1
ATOM 639 C C . THR A 1 84 ? -10.852 -10.464 16.055 1.00 98.25 84 THR A C 1
ATOM 641 O O . THR A 1 84 ? -11.262 -9.375 15.650 1.00 98.25 84 THR A O 1
ATOM 644 N N . ALA A 1 85 ? -9.596 -10.636 16.467 1.00 97.19 85 ALA A N 1
ATOM 645 C CA . ALA A 1 85 ? -8.572 -9.599 16.376 1.00 97.19 85 ALA A CA 1
ATOM 646 C C . ALA A 1 85 ? -7.826 -9.674 15.035 1.00 97.19 85 ALA A C 1
ATOM 648 O O . ALA A 1 85 ? -7.464 -10.760 14.584 1.00 97.19 85 ALA A O 1
ATOM 649 N N . ILE A 1 86 ? -7.563 -8.517 14.428 1.00 96.88 86 ILE A N 1
ATOM 650 C CA . ILE A 1 86 ? -6.796 -8.378 13.184 1.00 96.88 86 ILE A CA 1
ATOM 651 C C . ILE A 1 86 ? -5.684 -7.360 13.419 1.00 96.88 86 ILE A C 1
ATOM 653 O O . ILE A 1 86 ? -5.937 -6.263 13.919 1.00 96.88 86 ILE A O 1
ATOM 657 N N . LEU A 1 87 ? -4.464 -7.691 13.005 1.00 94.50 87 LEU A N 1
ATOM 658 C CA . LEU A 1 87 ? -3.403 -6.708 12.830 1.00 94.50 87 LEU A CA 1
ATOM 659 C C . LEU A 1 87 ? -3.383 -6.259 11.367 1.00 94.50 87 LEU A C 1
ATOM 661 O O . LEU A 1 87 ? -3.112 -7.045 10.463 1.00 94.50 87 LEU A O 1
ATOM 665 N N . MET A 1 88 ? -3.663 -4.982 11.134 1.00 94.50 88 MET A N 1
ATOM 666 C CA . MET A 1 88 ? -3.540 -4.337 9.831 1.00 94.50 88 MET A CA 1
ATOM 667 C C . MET A 1 88 ? -2.246 -3.531 9.807 1.00 94.50 88 MET A C 1
ATOM 669 O O . MET A 1 88 ? -2.059 -2.637 10.631 1.00 94.50 88 MET A O 1
ATOM 673 N N . ARG A 1 89 ? -1.364 -3.809 8.847 1.00 92.69 89 ARG A N 1
ATOM 674 C CA . ARG A 1 89 ? -0.185 -2.976 8.576 1.00 92.69 89 ARG A CA 1
ATOM 675 C C . ARG A 1 89 ? -0.437 -2.197 7.303 1.00 92.69 89 ARG A C 1
ATOM 677 O O . ARG A 1 89 ? -0.808 -2.804 6.298 1.00 92.69 89 ARG A O 1
ATOM 684 N N . TYR A 1 90 ? -0.236 -0.886 7.329 1.00 92.94 90 TYR A N 1
ATOM 685 C CA . TYR A 1 90 ? -0.458 -0.052 6.160 1.00 92.94 90 TYR A CA 1
ATOM 686 C C . TYR A 1 90 ? 0.663 0.946 5.906 1.00 92.94 90 TYR A C 1
ATOM 688 O O . TYR A 1 90 ? 1.230 1.538 6.817 1.00 92.94 90 TYR A O 1
ATOM 696 N N . ARG A 1 91 ? 0.981 1.129 4.627 1.00 93.88 91 ARG A N 1
ATOM 697 C CA . ARG A 1 91 ? 2.003 2.059 4.138 1.00 93.88 91 ARG A CA 1
ATOM 698 C C . ARG A 1 91 ? 1.418 2.940 3.061 1.00 93.88 91 ARG A C 1
ATOM 700 O O . ARG A 1 91 ? 0.530 2.495 2.343 1.00 93.88 91 ARG A O 1
ATOM 707 N N . GLY A 1 92 ? 1.903 4.165 2.921 1.00 94.62 92 GLY A N 1
ATOM 708 C CA . GLY A 1 92 ? 1.250 5.109 2.022 1.00 94.62 92 GLY A CA 1
ATOM 709 C C . GLY A 1 92 ? 1.977 6.414 1.792 1.00 94.62 92 GLY A C 1
ATOM 710 O O . GLY A 1 92 ? 3.095 6.634 2.267 1.00 94.62 92 GLY A O 1
ATOM 711 N N . ARG A 1 93 ? 1.294 7.295 1.064 1.00 95.38 93 ARG A N 1
ATOM 712 C CA . ARG A 1 93 ? 1.719 8.664 0.788 1.00 95.38 93 ARG A CA 1
ATOM 713 C C . ARG A 1 93 ? 0.592 9.646 1.071 1.00 95.38 93 ARG A C 1
ATOM 715 O O . ARG A 1 93 ? -0.545 9.436 0.653 1.00 95.38 93 ARG A O 1
ATOM 722 N N . MET A 1 94 ? 0.959 10.742 1.723 1.00 94.88 94 MET A N 1
ATOM 723 C CA . MET A 1 94 ? 0.254 12.019 1.643 1.00 94.88 94 MET A CA 1
ATOM 724 C C . MET A 1 94 ? 1.157 12.964 0.867 1.00 94.88 94 MET A C 1
ATOM 726 O O . MET A 1 94 ? 2.339 13.086 1.197 1.00 94.88 94 MET A O 1
ATOM 730 N N . SER A 1 95 ? 0.643 13.582 -0.185 1.00 95.31 95 SER A N 1
ATOM 731 C CA . SER A 1 95 ? 1.446 14.422 -1.069 1.00 95.31 95 SER A CA 1
ATOM 732 C C . SER A 1 95 ? 0.573 15.467 -1.762 1.00 95.31 95 SER A C 1
ATOM 734 O O . SER A 1 95 ? -0.646 15.280 -1.860 1.00 95.31 95 SER A O 1
ATOM 736 N N . PRO A 1 96 ? 1.171 16.554 -2.287 1.00 94.81 96 PRO A N 1
ATOM 737 C CA . PRO A 1 96 ? 0.435 17.570 -3.036 1.00 94.81 96 PRO A CA 1
ATOM 738 C C . PRO A 1 96 ? -0.376 16.995 -4.202 1.00 94.81 96 PRO A C 1
ATOM 740 O O . PRO A 1 96 ? -1.454 17.507 -4.498 1.00 94.81 96 PRO A O 1
ATOM 743 N N . ARG A 1 97 ? 0.092 15.896 -4.812 1.00 95.25 97 ARG A N 1
ATOM 744 C CA . ARG A 1 97 ? -0.627 15.146 -5.850 1.00 95.25 97 ARG A CA 1
ATOM 745 C C . ARG A 1 97 ? -2.071 14.786 -5.492 1.00 95.25 97 ARG A C 1
ATOM 747 O O . ARG A 1 97 ? -2.911 14.802 -6.386 1.00 95.25 97 ARG A O 1
ATOM 754 N N . TYR A 1 98 ? -2.352 14.433 -4.238 1.00 96.19 98 TYR A N 1
ATOM 755 C CA . TYR A 1 98 ? -3.682 13.968 -3.818 1.00 96.19 98 TYR A CA 1
ATOM 756 C C . TYR A 1 98 ? -4.588 15.093 -3.318 1.00 96.19 98 TYR A C 1
ATOM 758 O O . TYR A 1 98 ? -5.804 14.924 -3.270 1.00 96.19 98 TYR A O 1
ATOM 766 N N . GLY A 1 99 ? -4.005 16.237 -2.960 1.00 95.12 99 GLY A N 1
ATOM 767 C CA . GLY A 1 99 ? -4.690 17.328 -2.275 1.00 95.12 99 GLY A CA 1
ATOM 768 C C . GLY A 1 99 ? -4.444 17.333 -0.763 1.00 95.12 99 GLY A C 1
ATOM 769 O O . GLY A 1 99 ? -3.932 16.381 -0.175 1.00 95.12 99 GLY A O 1
ATOM 770 N N . ALA A 1 100 ? -4.783 18.452 -0.122 1.00 91.69 100 ALA A N 1
ATOM 771 C CA . ALA A 1 100 ? -4.582 18.634 1.313 1.00 91.69 100 ALA A CA 1
ATOM 772 C C . ALA A 1 100 ? -5.405 17.619 2.126 1.00 91.69 100 ALA A C 1
ATOM 774 O O . ALA A 1 100 ? -6.579 17.405 1.835 1.00 91.69 100 ALA A O 1
ATOM 775 N N . GLY A 1 101 ? -4.780 16.994 3.129 1.00 91.06 101 GLY A N 1
ATOM 776 C CA . GLY A 1 101 ? -5.415 15.978 3.980 1.00 91.06 101 GLY A CA 1
ATOM 777 C C . GLY A 1 101 ? -5.697 14.643 3.281 1.00 91.06 101 GLY A C 1
ATOM 778 O O . GLY A 1 101 ? -6.204 13.725 3.914 1.00 91.06 101 GLY A O 1
ATOM 779 N N . GLN A 1 102 ? -5.370 14.502 1.995 1.00 96.25 102 GLN A N 1
ATOM 780 C CA . GLN A 1 102 ? -5.656 13.297 1.223 1.00 96.25 102 GLN A CA 1
ATOM 781 C C . GLN A 1 102 ? -4.465 12.337 1.240 1.00 96.25 102 GLN A C 1
ATOM 783 O O . GLN A 1 102 ? -3.300 12.740 1.154 1.00 96.25 102 GLN A O 1
ATOM 788 N N . SER A 1 103 ? -4.761 11.042 1.319 1.00 95.62 103 SER A N 1
ATOM 789 C CA . SER A 1 103 ? -3.757 9.985 1.317 1.00 95.62 103 SER A CA 1
ATOM 790 C C . SER A 1 103 ? -4.129 8.833 0.393 1.00 95.62 103 SER A C 1
ATOM 792 O O . SER A 1 103 ? -5.300 8.581 0.086 1.00 95.62 103 SER A O 1
ATOM 794 N N . ARG A 1 104 ? -3.103 8.113 -0.056 1.00 97.62 104 ARG A N 1
ATOM 795 C CA . ARG A 1 104 ? -3.239 6.792 -0.667 1.00 97.62 104 ARG A CA 1
ATOM 796 C C . ARG A 1 104 ? -2.398 5.813 0.125 1.00 97.62 104 ARG A C 1
ATOM 798 O O . ARG A 1 104 ? -1.208 6.052 0.341 1.00 97.62 104 ARG A O 1
ATOM 805 N N . ILE A 1 105 ? -3.020 4.724 0.556 1.00 96.06 105 ILE A N 1
ATOM 806 C CA . ILE A 1 105 ? -2.360 3.676 1.327 1.00 96.06 105 ILE A CA 1
ATOM 807 C C . ILE A 1 105 ? -2.446 2.333 0.617 1.00 96.06 105 ILE A C 1
ATOM 809 O O . ILE A 1 105 ? -3.257 2.107 -0.277 1.00 96.06 105 ILE A O 1
ATOM 813 N N . SER A 1 106 ? -1.621 1.427 1.093 1.00 95.94 106 SER A N 1
ATOM 814 C CA . SER A 1 106 ? -1.680 -0.002 0.891 1.00 95.94 106 SER A CA 1
ATOM 815 C C . SER A 1 106 ? -1.778 -0.673 2.245 1.00 95.94 106 SER A C 1
ATOM 817 O O . SER A 1 106 ? -1.232 -0.150 3.213 1.00 95.94 106 SER A O 1
ATOM 819 N N . ALA A 1 107 ? -2.444 -1.818 2.321 1.00 95.50 107 ALA A N 1
ATOM 820 C CA . ALA A 1 107 ? -2.561 -2.574 3.555 1.00 95.50 107 ALA A CA 1
ATOM 821 C C . ALA A 1 107 ? -2.428 -4.078 3.326 1.00 95.50 107 ALA A C 1
ATOM 823 O O . ALA A 1 107 ? -2.835 -4.603 2.287 1.00 95.50 107 ALA A O 1
ATOM 824 N N . VAL A 1 108 ? -1.860 -4.746 4.325 1.00 94.06 108 VAL A N 1
ATOM 825 C CA . VAL A 1 108 ? -1.843 -6.202 4.483 1.00 94.06 108 VAL A CA 1
ATOM 826 C C . VAL A 1 108 ? -2.313 -6.549 5.891 1.00 94.06 108 VAL A C 1
ATOM 828 O O . VAL A 1 108 ? -2.259 -5.716 6.802 1.00 94.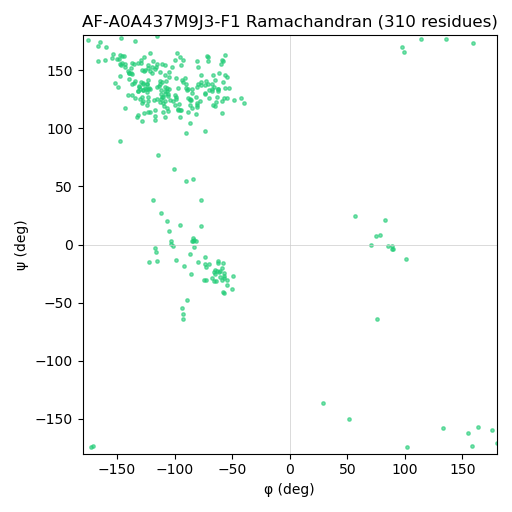06 108 VAL A O 1
ATOM 831 N N . PHE A 1 109 ? -2.770 -7.782 6.065 1.00 94.12 109 PHE A N 1
ATOM 832 C CA . PHE A 1 109 ? -3.434 -8.226 7.283 1.00 94.12 109 PHE A CA 1
ATOM 833 C C . PHE A 1 109 ? -2.762 -9.465 7.861 1.00 94.12 109 PHE A C 1
ATOM 835 O O . PHE A 1 109 ? -2.196 -10.277 7.131 1.00 94.12 109 PHE A O 1
ATOM 842 N N . ASP A 1 110 ? -2.848 -9.581 9.178 1.00 92.69 110 ASP A N 1
ATOM 843 C CA . ASP A 1 110 ? -2.455 -10.745 9.955 1.00 92.69 110 ASP A CA 1
ATOM 844 C C . ASP A 1 110 ? -3.607 -11.064 10.918 1.00 92.69 110 ASP A C 1
ATOM 846 O O . ASP A 1 110 ? -3.956 -10.269 11.799 1.00 92.69 110 ASP A O 1
ATOM 850 N N . VAL A 1 111 ? -4.273 -12.186 10.665 1.00 94.19 111 VAL A N 1
ATOM 851 C CA . VAL A 1 111 ? -5.407 -12.704 11.429 1.00 94.19 111 VAL A CA 1
ATOM 852 C C . VAL A 1 111 ? -5.247 -14.209 11.607 1.00 94.19 111 VAL A C 1
ATOM 854 O O . VAL A 1 111 ? -4.720 -14.902 10.736 1.00 94.19 111 VAL A O 1
ATOM 857 N N . ALA A 1 112 ? -5.720 -14.728 12.737 1.00 91.56 112 ALA A N 1
ATOM 858 C CA . ALA A 1 112 ? -5.717 -16.162 12.991 1.00 91.56 112 ALA A CA 1
ATOM 859 C C . ALA A 1 112 ? -6.538 -16.941 11.947 1.00 91.56 112 ALA A C 1
ATOM 861 O O . ALA A 1 112 ? -7.485 -16.419 11.347 1.00 91.56 112 ALA A O 1
ATOM 862 N N . ASP A 1 113 ? -6.204 -18.222 11.781 1.00 86.06 113 ASP A N 1
ATOM 863 C CA . ASP A 1 113 ? -7.007 -19.148 10.985 1.00 86.06 113 ASP A CA 1
ATOM 864 C C . ASP A 1 113 ? -8.454 -19.186 11.506 1.00 86.06 113 ASP A C 1
ATOM 866 O O . ASP A 1 113 ? -8.708 -19.267 12.710 1.00 86.06 113 ASP A O 1
ATOM 870 N N . GLY A 1 114 ? -9.422 -19.122 10.591 1.00 90.12 114 GLY A N 1
ATOM 871 C CA . GLY A 1 114 ? -10.837 -19.032 10.940 1.00 90.12 114 GLY A CA 1
ATOM 872 C C . GLY A 1 114 ? -11.682 -18.377 9.845 1.00 90.12 114 GLY A C 1
ATOM 873 O O . GLY A 1 114 ? -11.230 -18.270 8.701 1.00 90.12 114 GLY A O 1
ATOM 874 N N . PRO A 1 115 ? -12.903 -17.909 10.175 1.00 93.38 115 PRO A N 1
ATOM 875 C CA . PRO A 1 115 ? -13.833 -17.307 9.213 1.00 93.38 115 PRO A CA 1
ATOM 876 C C . PRO A 1 115 ? -13.265 -16.100 8.454 1.00 93.38 115 PRO A C 1
ATOM 878 O O . PRO A 1 115 ? -13.667 -15.844 7.321 1.00 93.38 115 PRO A O 1
ATOM 881 N N . HIS A 1 116 ? -12.306 -15.389 9.055 1.00 95.25 116 HIS A N 1
ATOM 882 C CA . HIS A 1 116 ? -11.674 -14.197 8.483 1.00 95.25 116 HIS A CA 1
ATOM 883 C C . HIS A 1 116 ? -10.293 -14.453 7.876 1.00 95.25 116 HIS A C 1
ATOM 885 O O . HIS A 1 116 ? -9.727 -13.540 7.290 1.00 95.25 116 HIS A O 1
ATOM 891 N N . GLY A 1 117 ? -9.770 -15.686 7.932 1.00 91.12 117 GLY A N 1
ATOM 892 C CA . GLY A 1 117 ? -8.412 -16.024 7.473 1.00 91.12 117 GLY A CA 1
ATOM 893 C C . GLY A 1 117 ? -8.134 -15.709 5.997 1.00 91.12 117 GLY A C 1
ATOM 894 O O . GLY A 1 117 ? -6.985 -15.519 5.605 1.00 91.12 117 GLY A O 1
ATOM 895 N N . TRP A 1 118 ? -9.186 -15.577 5.184 1.00 89.06 118 TRP A N 1
ATOM 896 C CA . TRP A 1 118 ? -9.104 -15.195 3.772 1.00 89.06 118 TRP A CA 1
ATOM 897 C C . TRP A 1 118 ? -8.401 -13.845 3.542 1.00 89.06 118 TRP A C 1
ATOM 899 O O . TRP A 1 118 ? -7.776 -13.665 2.497 1.00 89.06 118 TRP A O 1
ATOM 909 N N . ILE A 1 119 ? -8.450 -12.908 4.502 1.00 92.81 119 ILE A N 1
ATOM 910 C CA . ILE A 1 119 ? -7.825 -11.582 4.337 1.00 92.81 119 ILE A CA 1
ATOM 911 C C . ILE A 1 119 ? -6.303 -11.618 4.415 1.00 92.81 119 ILE A C 1
ATOM 913 O O . ILE A 1 119 ? -5.655 -10.698 3.918 1.00 92.81 119 ILE A O 1
ATOM 917 N N . ASN A 1 120 ? -5.717 -12.671 4.995 1.00 90.94 120 ASN A N 1
ATOM 918 C CA . ASN A 1 120 ? -4.265 -12.797 5.059 1.00 90.94 120 ASN A CA 1
ATOM 919 C C . ASN A 1 120 ? -3.662 -12.800 3.645 1.00 90.94 120 ASN A C 1
ATOM 921 O O . ASN A 1 120 ? -2.548 -12.335 3.458 1.00 90.94 120 ASN A O 1
ATOM 925 N N . GLY A 1 121 ? -4.370 -13.298 2.626 1.00 88.31 121 GLY A N 1
ATOM 926 C CA . GLY A 1 121 ? -3.883 -13.318 1.242 1.00 88.31 121 GLY A CA 1
ATOM 927 C C . GLY A 1 121 ? -4.096 -12.011 0.471 1.00 88.31 121 GLY A C 1
ATOM 928 O O . GLY A 1 121 ? -3.842 -11.972 -0.728 1.00 88.31 121 GLY A O 1
ATOM 929 N N . ILE A 1 122 ? -4.615 -10.949 1.094 1.00 90.75 122 ILE A N 1
ATOM 930 C CA . ILE A 1 122 ? -5.061 -9.749 0.375 1.00 90.75 122 ILE A CA 1
ATOM 931 C C . ILE A 1 122 ? -4.014 -8.646 0.418 1.00 90.75 122 ILE A C 1
ATOM 933 O O . ILE A 1 122 ? -3.613 -8.184 1.485 1.00 90.75 122 ILE A O 1
ATOM 937 N N . GLN A 1 123 ? -3.667 -8.139 -0.767 1.00 93.88 123 GLN A N 1
ATOM 938 C CA . GLN A 1 123 ? -3.128 -6.793 -0.906 1.00 93.88 123 GLN A CA 1
ATOM 939 C C . GLN A 1 123 ? -4.295 -5.815 -1.073 1.00 93.88 123 GLN A C 1
ATOM 941 O O . GLN A 1 123 ? -5.007 -5.846 -2.080 1.00 93.88 123 GLN A O 1
ATOM 946 N N . ALA A 1 124 ? -4.480 -4.938 -0.089 1.00 96.06 124 ALA A N 1
ATOM 947 C CA . ALA A 1 124 ? -5.495 -3.891 -0.120 1.00 96.06 124 ALA A CA 1
ATOM 948 C C . ALA A 1 124 ? -4.883 -2.529 -0.461 1.00 96.06 124 ALA A C 1
ATOM 950 O O . ALA A 1 124 ? -3.706 -2.291 -0.179 1.00 96.06 124 ALA A O 1
ATOM 951 N N . MET A 1 125 ? -5.690 -1.650 -1.051 1.00 96.88 125 MET A N 1
ATOM 952 C CA . MET A 1 125 ? -5.422 -0.225 -1.246 1.00 96.88 125 MET A CA 1
ATOM 953 C C . MET A 1 125 ? -6.421 0.597 -0.445 1.00 96.88 125 MET A C 1
ATOM 955 O O . MET A 1 125 ? -7.529 0.137 -0.177 1.00 96.88 125 MET A O 1
ATOM 959 N N . GLY A 1 126 ? -6.055 1.824 -0.091 1.00 97.00 126 GLY A N 1
ATOM 960 C CA . GLY A 1 126 ? -6.981 2.728 0.567 1.00 97.00 126 GLY A CA 1
ATOM 961 C C . GLY A 1 126 ? -6.886 4.168 0.102 1.00 97.00 126 GLY A C 1
ATOM 962 O O . GLY A 1 126 ? -5.820 4.650 -0.286 1.00 97.00 126 GLY A O 1
ATOM 963 N N . VAL A 1 127 ? -8.036 4.832 0.156 1.00 97.75 127 VAL A N 1
ATOM 964 C CA . VAL A 1 127 ? -8.222 6.258 -0.116 1.00 97.75 127 VAL A CA 1
ATOM 965 C C . VAL A 1 127 ? -8.534 6.913 1.219 1.00 97.75 127 VAL A C 1
ATOM 967 O O . VAL A 1 127 ? -9.539 6.578 1.843 1.00 97.75 127 VAL A O 1
ATOM 970 N N . GLY A 1 128 ? -7.636 7.777 1.688 1.00 96.00 128 GLY A N 1
ATOM 971 C CA . GLY A 1 128 ? -7.771 8.429 2.983 1.00 96.00 128 GLY A CA 1
ATOM 972 C C . GLY A 1 128 ? -8.005 9.929 2.879 1.00 96.00 128 GLY A C 1
ATOM 973 O O . GLY A 1 128 ? -7.477 10.579 1.979 1.00 96.00 128 GLY A O 1
ATOM 974 N N . GLU A 1 129 ? -8.745 10.463 3.841 1.00 95.50 129 GLU A N 1
ATOM 975 C CA . GLU A 1 129 ? -9.045 11.882 4.006 1.00 95.50 129 GLU A CA 1
ATOM 976 C C . GLU A 1 129 ? -9.003 12.262 5.492 1.00 95.50 129 GLU A C 1
ATOM 978 O O . GLU A 1 129 ? -9.675 11.648 6.324 1.00 95.50 129 GLU A O 1
ATOM 983 N N . GLU A 1 130 ? -8.257 13.314 5.813 1.00 92.50 130 GLU A N 1
ATOM 984 C CA . GLU A 1 130 ? -8.397 14.067 7.058 1.00 92.50 130 GLU A CA 1
ATOM 985 C C . GLU A 1 130 ? -9.565 15.053 6.930 1.00 92.50 130 GLU A C 1
ATOM 987 O O . GLU A 1 130 ? -9.579 15.920 6.054 1.00 92.50 130 GLU A O 1
ATOM 992 N N . ARG A 1 131 ? -10.551 14.935 7.820 1.00 93.06 131 ARG A N 1
ATOM 993 C CA . ARG A 1 131 ? -11.734 15.795 7.854 1.00 93.06 131 ARG A CA 1
ATOM 994 C C . ARG A 1 131 ? -11.543 16.979 8.793 1.00 93.06 131 ARG A C 1
ATOM 996 O O . ARG A 1 131 ? -10.750 16.952 9.732 1.00 93.06 131 ARG A O 1
ATOM 1003 N N . ALA A 1 132 ? -12.340 18.023 8.568 1.00 90.12 132 ALA A N 1
ATOM 1004 C CA . ALA A 1 132 ? -12.297 19.256 9.355 1.00 90.12 132 ALA A CA 1
ATOM 1005 C C . ALA A 1 132 ? -12.650 19.063 10.843 1.00 90.12 132 ALA A C 1
ATOM 1007 O O . ALA A 1 132 ? -12.257 19.879 11.672 1.00 90.12 132 ALA A O 1
ATOM 1008 N N . ASP A 1 133 ? -13.377 17.997 11.185 1.00 90.38 133 ASP A N 1
ATOM 1009 C CA . ASP A 1 133 ? -13.711 17.626 12.565 1.00 90.38 133 ASP A CA 1
ATOM 1010 C C . ASP A 1 133 ? -12.581 16.862 13.285 1.00 90.38 133 ASP A C 1
ATOM 1012 O O . ASP A 1 133 ? -12.751 16.448 14.430 1.00 90.38 133 ASP A O 1
ATOM 1016 N N . GLY A 1 134 ? -11.428 16.679 12.631 1.00 86.69 134 GLY A N 1
ATOM 1017 C CA . GLY A 1 134 ? -10.269 15.972 13.173 1.00 86.69 134 GLY A CA 1
ATOM 1018 C C . GLY A 1 134 ? -10.316 14.454 12.990 1.00 86.69 134 GLY A C 1
ATOM 1019 O O . GLY A 1 134 ? -9.360 13.773 13.371 1.00 86.69 134 GLY A O 1
ATOM 1020 N N . THR A 1 135 ? -11.382 13.908 12.395 1.00 93.00 135 THR A N 1
ATOM 1021 C CA . THR A 1 135 ? -11.440 12.484 12.046 1.00 93.00 135 THR A CA 1
ATOM 1022 C C . THR A 1 135 ? -10.617 12.194 10.794 1.00 93.00 135 THR A C 1
ATOM 1024 O O . THR A 1 135 ? -10.533 13.006 9.875 1.00 93.00 135 THR A O 1
ATOM 1027 N N . THR A 1 136 ? -9.998 11.017 10.742 1.00 93.75 136 THR A N 1
ATOM 1028 C CA . THR A 1 136 ? -9.371 10.500 9.518 1.00 93.75 136 THR A CA 1
ATOM 1029 C C . THR A 1 136 ? -10.191 9.328 9.015 1.00 93.75 136 THR A C 1
ATOM 1031 O O . THR A 1 136 ? -10.387 8.351 9.736 1.00 93.75 136 THR A O 1
ATOM 1034 N N . VAL A 1 137 ? -10.680 9.414 7.784 1.00 96.88 137 VAL A N 1
ATOM 1035 C CA . VAL A 1 137 ? -11.467 8.353 7.152 1.00 96.88 137 VAL A CA 1
ATOM 1036 C C . VAL A 1 137 ? -10.636 7.696 6.073 1.00 96.88 137 VAL A C 1
ATOM 1038 O O . VAL A 1 137 ? -10.063 8.381 5.237 1.00 96.88 137 VAL A O 1
ATOM 1041 N N . ILE A 1 138 ? -10.564 6.369 6.097 1.00 97.25 138 ILE A N 1
ATOM 1042 C CA . ILE A 1 138 ? -9.841 5.565 5.117 1.00 97.25 138 ILE A CA 1
ATOM 1043 C C . ILE A 1 138 ? -10.793 4.517 4.557 1.00 97.25 138 ILE A C 1
ATOM 1045 O O . ILE A 1 138 ? -11.225 3.600 5.255 1.00 97.25 138 ILE A O 1
ATOM 1049 N N . GLU A 1 139 ? -11.114 4.639 3.280 1.00 98.19 139 GLU A N 1
ATOM 1050 C CA . GLU A 1 139 ? -11.836 3.619 2.530 1.00 98.19 139 GLU A CA 1
ATOM 1051 C C . GLU A 1 139 ? -10.844 2.534 2.114 1.00 98.19 139 GLU A C 1
ATOM 1053 O O . GLU A 1 139 ? -9.873 2.838 1.424 1.00 98.19 139 GLU A O 1
ATOM 1058 N N . VAL A 1 140 ? -11.054 1.287 2.542 1.00 98.44 140 VAL A N 1
ATOM 1059 C CA . VAL A 1 140 ? -10.130 0.172 2.296 1.00 98.44 140 VAL A CA 1
ATOM 1060 C C . VAL A 1 140 ? -10.751 -0.818 1.320 1.00 98.44 140 VAL A C 1
ATOM 1062 O O . VAL A 1 140 ? -11.850 -1.337 1.533 1.00 98.44 140 VAL A O 1
ATOM 1065 N N . TYR A 1 141 ? -10.005 -1.111 0.263 1.00 97.38 141 TYR A N 1
ATOM 1066 C CA . TYR A 1 141 ? -10.423 -1.941 -0.852 1.00 97.38 141 TYR A CA 1
ATOM 1067 C C . TYR A 1 141 ? -9.431 -3.079 -1.092 1.00 97.38 141 TYR A C 1
ATOM 1069 O O . TYR A 1 141 ? -8.225 -2.843 -1.153 1.00 97.38 141 TYR A O 1
ATOM 1077 N N . GLN A 1 142 ? -9.915 -4.304 -1.291 1.00 94.88 142 GLN A N 1
ATOM 1078 C CA . GLN A 1 142 ? -9.073 -5.386 -1.796 1.00 94.88 142 GLN A CA 1
ATOM 1079 C C . GLN A 1 142 ? -8.814 -5.162 -3.284 1.00 94.88 142 GLN A C 1
ATOM 1081 O O . GLN A 1 142 ? -9.735 -4.836 -4.033 1.00 94.88 142 GLN A O 1
ATOM 1086 N N . LEU A 1 143 ? -7.576 -5.370 -3.728 1.00 92.81 143 LEU A N 1
ATOM 1087 C CA . LEU A 1 143 ? -7.313 -5.527 -5.155 1.00 92.81 143 LEU A CA 1
ATOM 1088 C C . LEU A 1 143 ? -7.956 -6.837 -5.619 1.00 92.81 143 LEU A C 1
ATOM 1090 O O . LEU A 1 143 ? -7.846 -7.845 -4.921 1.00 92.81 143 LEU A O 1
ATOM 1094 N N . THR A 1 144 ? -8.596 -6.833 -6.785 1.00 88.62 144 THR A N 1
ATOM 1095 C CA . THR A 1 144 ? -9.217 -8.038 -7.373 1.00 88.62 144 THR A CA 1
ATOM 1096 C C . THR A 1 144 ? -8.574 -8.444 -8.697 1.00 88.62 144 THR A C 1
ATOM 1098 O O . THR A 1 144 ? -8.842 -9.522 -9.219 1.00 88.62 144 THR A O 1
ATOM 1101 N N . GLY A 1 145 ? -7.662 -7.625 -9.221 1.00 84.38 145 GLY A N 1
ATOM 1102 C CA . GLY A 1 145 ? -6.949 -7.909 -10.455 1.00 84.38 145 GLY A CA 1
ATOM 1103 C C . GLY A 1 145 ? -5.960 -6.816 -10.841 1.00 84.38 145 GLY A C 1
ATOM 1104 O O . GLY A 1 145 ? -5.665 -5.898 -10.076 1.00 84.38 145 GLY A O 1
ATOM 1105 N N . GLU A 1 146 ? -5.435 -6.942 -12.054 1.00 83.75 146 GLU A N 1
ATOM 1106 C CA . GLU A 1 146 ? -4.609 -5.919 -12.689 1.00 83.75 146 GLU A CA 1
ATOM 1107 C C . GLU A 1 146 ? -5.480 -4.805 -13.293 1.00 83.75 146 GLU A C 1
ATOM 1109 O O . GLU A 1 146 ? -6.647 -5.034 -13.594 1.00 83.75 146 GLU A O 1
ATOM 1114 N N . ALA A 1 147 ? -4.899 -3.618 -13.500 1.00 78.56 147 ALA A N 1
ATOM 1115 C CA . ALA A 1 147 ? -5.516 -2.515 -14.233 1.00 78.56 147 ALA A CA 1
ATOM 1116 C C . ALA A 1 147 ? -6.252 -2.971 -15.504 1.00 78.56 147 ALA A C 1
ATOM 1118 O O . ALA A 1 147 ? -5.648 -3.586 -16.392 1.00 78.56 147 ALA A O 1
ATOM 1119 N N . GLU A 1 148 ? -7.525 -2.599 -15.614 1.00 70.38 148 GLU A N 1
ATOM 1120 C CA . GLU A 1 148 ? -8.306 -2.750 -16.835 1.00 70.38 148 GLU A CA 1
ATOM 1121 C C . GLU A 1 148 ? -7.822 -1.765 -17.914 1.00 70.38 148 GLU A C 1
ATOM 1123 O O . GLU A 1 148 ? -7.119 -0.782 -17.644 1.00 70.38 148 GLU A O 1
ATOM 1128 N N . SER A 1 149 ? -8.170 -2.050 -19.172 1.00 62.19 149 SER A N 1
ATOM 1129 C CA . SER A 1 149 ? -7.957 -1.123 -20.288 1.00 62.19 149 SER A CA 1
ATOM 1130 C C . SER A 1 149 ? -8.661 0.214 -20.041 1.00 62.19 149 SER A C 1
ATOM 1132 O O . SER A 1 149 ? -9.614 0.274 -19.271 1.00 62.19 149 SER A O 1
ATOM 1134 N N . GLU A 1 150 ? -8.202 1.273 -20.717 1.00 65.88 150 GLU A N 1
ATOM 1135 C CA . GLU A 1 150 ? -8.820 2.607 -20.685 1.00 65.88 150 GLU A CA 1
ATOM 1136 C C . GLU A 1 150 ? -10.354 2.510 -20.701 1.00 65.88 150 GLU A C 1
ATOM 1138 O O . GLU A 1 150 ? -10.944 1.910 -21.601 1.00 65.88 150 GLU A O 1
ATOM 1143 N N . GLY A 1 151 ? -10.990 3.065 -19.673 1.00 63.47 151 GLY A N 1
ATOM 1144 C CA . GLY A 1 151 ? -12.420 2.933 -19.426 1.00 63.47 151 GLY A CA 1
ATOM 1145 C C . GLY A 1 151 ? -12.945 4.133 -18.642 1.00 63.47 151 GLY A C 1
ATOM 1146 O O . GLY A 1 151 ? -12.147 4.907 -18.101 1.00 63.47 151 GLY A O 1
ATOM 1147 N N . PRO A 1 152 ? -14.273 4.341 -18.607 1.00 68.50 152 PRO A N 1
ATOM 1148 C CA . PRO A 1 152 ? -14.851 5.440 -17.849 1.00 68.50 152 PRO A CA 1
ATOM 1149 C C . PRO A 1 152 ? -14.444 5.324 -16.377 1.00 68.50 152 PRO A C 1
ATOM 1151 O O . PRO A 1 152 ? -14.422 4.229 -15.818 1.00 68.50 152 PRO A O 1
ATOM 1154 N N . ARG A 1 153 ? -14.127 6.466 -15.759 1.00 78.94 153 ARG A N 1
ATOM 1155 C CA . ARG A 1 153 ? -13.909 6.542 -14.313 1.00 78.94 153 ARG A CA 1
ATOM 1156 C C . ARG A 1 153 ? -15.103 5.948 -13.591 1.00 78.94 153 ARG A C 1
ATOM 1158 O O . ARG A 1 153 ? -16.240 6.304 -13.898 1.00 78.94 153 ARG A O 1
ATOM 1165 N N . ASP A 1 154 ? -14.830 5.125 -12.592 1.00 82.06 154 ASP A N 1
ATOM 1166 C CA . ASP A 1 154 ? -15.835 4.837 -11.587 1.00 82.06 154 ASP A CA 1
ATOM 1167 C C . ASP A 1 154 ? -16.152 6.129 -10.821 1.00 82.06 154 ASP A C 1
ATOM 1169 O O . ASP A 1 154 ? -15.273 6.772 -10.239 1.00 82.06 154 ASP A O 1
ATOM 1173 N N . THR A 1 155 ? -17.414 6.545 -10.895 1.00 80.88 155 THR A N 1
ATOM 1174 C CA . THR A 1 155 ? -17.927 7.765 -10.266 1.00 80.88 155 THR A CA 1
ATOM 1175 C C . THR A 1 155 ? -18.767 7.475 -9.025 1.00 80.88 155 THR A C 1
ATOM 1177 O O . THR A 1 155 ? -19.475 8.369 -8.559 1.00 80.88 155 THR A O 1
ATOM 1180 N N . ALA A 1 156 ? -18.754 6.241 -8.508 1.00 86.69 156 ALA A N 1
ATOM 1181 C CA . ALA A 1 156 ? -19.477 5.890 -7.296 1.00 86.69 156 ALA A CA 1
ATOM 1182 C C . ALA A 1 156 ? -19.002 6.756 -6.120 1.00 86.69 156 ALA A C 1
ATOM 1184 O O . ALA A 1 156 ? -17.820 6.800 -5.777 1.00 86.69 156 ALA A O 1
ATOM 1185 N N . THR A 1 157 ? -19.949 7.455 -5.497 1.00 86.81 157 THR A N 1
ATOM 1186 C CA . THR A 1 157 ? -19.696 8.263 -4.297 1.00 86.81 157 THR A CA 1
ATOM 1187 C C . THR A 1 157 ? -19.795 7.438 -3.021 1.00 86.81 157 THR A C 1
ATOM 1189 O O . THR A 1 157 ? -19.202 7.801 -2.014 1.00 86.81 157 THR A O 1
ATOM 1192 N N . ASP A 1 158 ? -20.564 6.347 -3.052 1.00 93.44 158 ASP A N 1
ATOM 1193 C CA . ASP A 1 158 ? -20.622 5.368 -1.970 1.00 93.44 158 ASP A CA 1
ATOM 1194 C C . ASP A 1 158 ? -19.410 4.430 -2.085 1.00 93.44 158 ASP A C 1
ATOM 1196 O O . ASP A 1 158 ? -19.302 3.708 -3.085 1.00 93.44 158 ASP A O 1
ATOM 1200 N N . PRO A 1 159 ? -18.519 4.394 -1.077 1.00 93.75 159 PRO A N 1
ATOM 1201 C CA . PRO A 1 159 ? -17.344 3.529 -1.095 1.00 93.75 159 PRO A CA 1
ATOM 1202 C C . PRO A 1 159 ? -17.692 2.058 -1.335 1.00 93.75 159 PRO A C 1
ATOM 1204 O O . PRO A 1 159 ? -16.971 1.357 -2.036 1.00 93.75 159 PRO A O 1
ATOM 1207 N N . SER A 1 160 ? -18.831 1.584 -0.822 1.00 95.69 160 SER A N 1
ATOM 1208 C CA . SER A 1 160 ? -19.247 0.181 -0.952 1.00 95.69 160 SER A CA 1
ATOM 1209 C C . SER A 1 160 ? -19.646 -0.223 -2.377 1.00 95.69 160 SER A C 1
ATOM 1211 O O . SER A 1 160 ? -19.708 -1.414 -2.702 1.00 95.69 160 SER A O 1
ATOM 1213 N N . GLN A 1 161 ? -19.916 0.761 -3.237 1.00 94.75 161 GLN A N 1
ATOM 1214 C CA . GLN A 1 161 ? -20.346 0.556 -4.619 1.00 94.75 161 GLN A CA 1
ATOM 1215 C C . GLN A 1 161 ? -19.198 0.690 -5.619 1.00 94.75 161 GLN A C 1
ATOM 1217 O O . GLN A 1 161 ? -19.353 0.262 -6.763 1.00 94.75 161 GLN A O 1
ATOM 1222 N N . ARG A 1 162 ? -18.057 1.236 -5.187 1.00 93.62 162 ARG A N 1
ATOM 1223 C CA . ARG A 1 162 ? -16.877 1.419 -6.026 1.00 93.62 162 ARG A CA 1
ATOM 1224 C C . ARG A 1 162 ? -16.263 0.068 -6.409 1.00 93.62 162 ARG A C 1
ATOM 1226 O O . ARG A 1 162 ? -16.055 -0.805 -5.566 1.00 93.62 162 ARG A O 1
ATOM 1233 N N . ARG A 1 163 ? -15.969 -0.079 -7.696 1.00 92.19 163 ARG A N 1
ATOM 1234 C CA . ARG A 1 163 ? -15.372 -1.239 -8.365 1.00 92.19 163 ARG A CA 1
ATOM 1235 C C . ARG A 1 163 ? -14.000 -0.950 -8.946 1.00 92.19 163 ARG A C 1
ATOM 1237 O O . ARG A 1 163 ? -13.287 -1.896 -9.268 1.00 92.19 163 ARG A O 1
ATOM 1244 N N . SER A 1 164 ? -13.600 0.316 -9.061 1.00 93.12 164 SER A N 1
ATOM 1245 C CA . SER A 1 164 ? -12.233 0.640 -9.458 1.00 93.12 164 SER A CA 1
ATOM 1246 C C . SER A 1 164 ? -11.632 1.862 -8.773 1.00 93.12 164 SER A C 1
ATOM 1248 O O . SER A 1 164 ? -12.321 2.777 -8.322 1.00 93.12 164 SER A O 1
ATOM 1250 N N . LEU A 1 165 ? -10.299 1.879 -8.713 1.00 93.06 165 LEU A N 1
ATOM 1251 C CA . LEU A 1 165 ? -9.509 3.047 -8.335 1.00 93.06 165 LEU A CA 1
ATOM 1252 C C . LEU A 1 165 ? -8.782 3.613 -9.562 1.00 93.06 165 LEU A C 1
ATOM 1254 O O . LEU A 1 165 ? -8.137 2.847 -10.286 1.00 93.06 165 LEU A O 1
ATOM 1258 N N . PRO A 1 166 ? -8.840 4.934 -9.796 1.00 92.88 166 PRO A N 1
ATOM 1259 C CA . PRO A 1 166 ? -8.143 5.554 -10.911 1.00 92.88 166 PRO A CA 1
ATOM 1260 C C . PRO A 1 166 ? -6.628 5.551 -10.670 1.00 92.88 166 PRO A C 1
ATOM 1262 O O . PRO A 1 166 ? -6.146 5.820 -9.565 1.00 92.88 166 PRO A O 1
ATOM 1265 N N . ALA A 1 167 ? -5.864 5.249 -11.716 1.00 94.12 167 ALA A N 1
ATOM 1266 C CA . ALA A 1 167 ? -4.410 5.206 -11.665 1.00 94.12 167 ALA A CA 1
ATOM 1267 C C . ALA A 1 167 ? -3.773 5.628 -12.997 1.00 94.12 167 ALA A C 1
ATOM 1269 O O . ALA A 1 167 ? -4.401 5.615 -14.051 1.00 94.12 167 ALA A O 1
ATOM 1270 N N . GLU A 1 168 ? -2.486 5.959 -12.966 1.00 94.12 168 GLU A N 1
ATOM 1271 C CA . GLU A 1 168 ? -1.679 6.248 -14.153 1.00 94.12 168 GLU A CA 1
ATOM 1272 C C . GLU A 1 168 ? -0.575 5.208 -14.315 1.00 94.12 168 GLU A C 1
ATOM 1274 O O . GLU A 1 168 ? 0.129 4.877 -13.361 1.00 94.12 168 GLU A O 1
ATOM 1279 N N . PHE A 1 169 ? -0.367 4.716 -15.537 1.00 94.88 169 PHE A N 1
ATOM 1280 C CA . PHE A 1 169 ? 0.737 3.801 -15.817 1.00 94.88 169 PHE A CA 1
ATOM 1281 C C . PHE A 1 169 ? 2.098 4.480 -15.595 1.00 94.88 169 PHE A C 1
ATOM 1283 O O . PHE A 1 169 ? 2.421 5.484 -16.233 1.00 94.88 169 PHE A O 1
ATOM 1290 N N . VAL A 1 170 ? 2.912 3.894 -14.713 1.00 96.31 170 VAL A N 1
ATOM 1291 C CA . VAL A 1 170 ? 4.253 4.384 -14.372 1.00 96.31 170 VAL A CA 1
ATOM 1292 C C . VAL A 1 170 ? 5.292 3.705 -15.241 1.00 96.31 170 VAL A C 1
ATOM 1294 O O . VAL A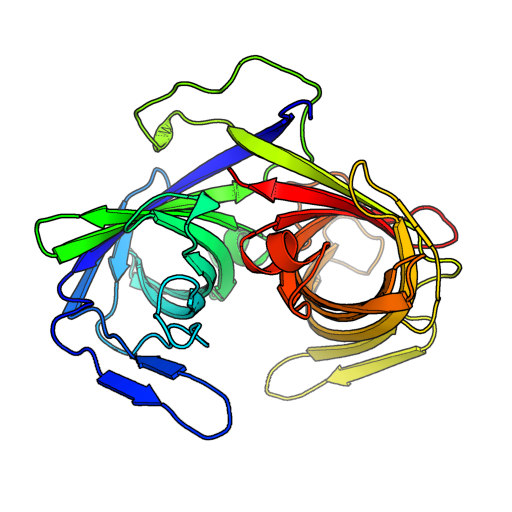 1 170 ? 6.019 4.382 -15.961 1.00 96.31 170 VAL A O 1
ATOM 1297 N N . LEU A 1 171 ? 5.378 2.375 -15.161 1.00 96.44 171 LEU A N 1
ATOM 1298 C CA . LEU A 1 171 ? 6.382 1.582 -15.860 1.00 96.44 171 LEU A CA 1
ATOM 1299 C C . LEU A 1 171 ? 5.962 0.119 -15.979 1.00 96.44 171 LEU A C 1
ATOM 1301 O O . LEU A 1 171 ? 5.174 -0.399 -15.188 1.00 96.44 171 LEU A O 1
ATOM 1305 N N . ARG A 1 172 ? 6.559 -0.566 -16.951 1.00 95.44 172 ARG A N 1
ATOM 1306 C CA . ARG A 1 172 ? 6.709 -2.019 -16.952 1.00 95.44 172 ARG A CA 1
ATOM 1307 C C . ARG A 1 172 ? 8.154 -2.363 -16.628 1.00 95.44 172 ARG A C 1
ATOM 1309 O O . ARG A 1 172 ? 9.056 -1.628 -17.027 1.00 95.44 172 ARG A O 1
ATOM 1316 N N . ARG A 1 173 ? 8.381 -3.495 -15.979 1.00 92.94 173 ARG A N 1
ATOM 1317 C CA . ARG A 1 173 ? 9.709 -4.047 -15.704 1.00 92.94 173 ARG A CA 1
ATOM 1318 C C . ARG A 1 173 ? 9.699 -5.537 -16.007 1.00 92.94 173 ARG A C 1
ATOM 1320 O O . ARG A 1 173 ? 8.764 -6.220 -15.606 1.00 92.94 173 ARG A O 1
ATOM 1327 N N . LYS A 1 174 ? 10.764 -6.043 -16.624 1.00 91.06 174 LYS A N 1
ATOM 1328 C CA . LYS A 1 174 ? 11.034 -7.482 -16.720 1.00 91.06 174 LYS A CA 1
ATOM 1329 C C . LYS A 1 174 ? 12.420 -7.764 -16.141 1.00 91.06 174 LYS A C 1
ATOM 1331 O O . LYS A 1 174 ? 13.369 -7.056 -16.478 1.00 91.06 174 LYS A O 1
ATOM 1336 N N . SER A 1 175 ? 12.522 -8.756 -15.261 1.00 88.38 175 SER A N 1
ATOM 1337 C CA . SER A 1 175 ? 13.822 -9.270 -14.813 1.00 88.38 175 SER A CA 1
ATOM 1338 C C . SER A 1 175 ? 14.554 -9.957 -15.967 1.00 88.38 175 SER A C 1
ATOM 1340 O O . SER A 1 175 ? 13.916 -10.581 -16.811 1.00 88.38 175 SER A O 1
ATOM 1342 N N . GLU A 1 176 ? 15.880 -9.852 -16.003 1.00 86.25 176 GLU A N 1
ATOM 1343 C CA . GLU A 1 176 ? 16.700 -10.518 -17.027 1.00 86.25 176 GLU A CA 1
ATOM 1344 C C . GLU A 1 176 ? 16.785 -12.031 -16.795 1.00 86.25 176 GLU A C 1
ATOM 1346 O O . GLU A 1 176 ? 16.859 -12.809 -17.745 1.00 86.25 176 GLU A O 1
ATOM 1351 N N . HIS A 1 177 ? 16.725 -12.444 -15.527 1.00 82.25 177 HIS A N 1
ATOM 1352 C CA . HIS A 1 177 ? 16.737 -13.842 -15.101 1.00 82.25 177 HIS A CA 1
ATOM 1353 C C . HIS A 1 177 ? 15.668 -14.129 -14.040 1.00 82.25 177 HIS A C 1
ATOM 1355 O O . HIS A 1 177 ? 15.011 -13.218 -13.515 1.00 82.25 177 HIS A O 1
ATOM 1361 N N . GLU A 1 178 ? 15.540 -15.407 -13.677 1.00 79.00 178 GLU A N 1
ATOM 1362 C CA . GLU A 1 178 ? 14.665 -15.865 -12.605 1.00 79.00 178 GLU A CA 1
ATOM 1363 C C . GLU A 1 178 ? 15.054 -15.184 -11.277 1.00 79.00 178 GLU A C 1
ATOM 1365 O O . GLU A 1 178 ? 16.150 -15.411 -10.747 1.00 79.00 178 GLU A O 1
ATOM 1370 N N . PRO A 1 179 ? 14.192 -14.317 -10.712 1.00 74.12 179 PRO A N 1
ATOM 1371 C CA . PRO A 1 179 ? 14.465 -13.696 -9.430 1.00 74.12 179 PRO A CA 1
ATOM 1372 C C . PRO A 1 179 ? 14.471 -14.759 -8.338 1.00 74.12 179 PRO A C 1
ATOM 1374 O O . PRO A 1 179 ? 13.562 -15.583 -8.247 1.00 74.12 179 PRO A O 1
ATOM 1377 N N . GLY A 1 180 ? 15.455 -14.687 -7.448 1.00 73.25 180 GLY A N 1
ATOM 1378 C CA . GLY A 1 180 ? 15.533 -15.617 -6.334 1.00 73.25 180 GLY A CA 1
ATOM 1379 C C . GLY A 1 180 ? 16.170 -16.960 -6.638 1.00 73.25 180 GLY A C 1
ATOM 1380 O O . GLY A 1 180 ? 15.991 -17.879 -5.842 1.00 73.25 180 GLY A O 1
ATOM 1381 N N . SER A 1 181 ? 16.971 -17.042 -7.704 1.00 73.19 181 SER A N 1
ATOM 1382 C CA . SER A 1 181 ? 17.930 -18.135 -7.925 1.00 73.19 181 SER A CA 1
ATOM 1383 C C . SER A 1 181 ? 18.813 -18.410 -6.697 1.00 73.19 181 SER A C 1
ATOM 1385 O O . SER A 1 181 ? 19.230 -19.543 -6.466 1.00 73.19 181 SER A O 1
ATOM 1387 N N . LYS A 1 182 ? 19.040 -17.392 -5.855 1.00 79.81 182 LYS A N 1
ATOM 1388 C CA . LYS A 1 182 ? 19.533 -17.534 -4.481 1.00 79.81 182 LYS A CA 1
ATOM 1389 C C . LYS A 1 182 ? 18.418 -17.216 -3.486 1.00 79.81 182 LYS A C 1
ATOM 1391 O O . LYS A 1 182 ? 18.027 -16.056 -3.313 1.00 79.81 182 LYS A O 1
ATOM 1396 N N . ARG A 1 183 ? 17.932 -18.253 -2.804 1.00 87.06 183 ARG A N 1
ATOM 1397 C CA . ARG A 1 183 ? 16.922 -18.163 -1.746 1.00 87.06 183 ARG A CA 1
ATOM 1398 C C . ARG A 1 183 ? 17.368 -18.950 -0.525 1.00 87.06 183 ARG A C 1
ATOM 1400 O O . ARG A 1 183 ? 17.743 -20.113 -0.631 1.00 87.06 183 ARG A O 1
ATOM 1407 N N . HIS A 1 184 ? 17.259 -18.320 0.635 1.00 88.75 184 HIS A N 1
ATOM 1408 C CA . HIS A 1 184 ? 17.435 -18.966 1.926 1.00 88.75 184 HIS A CA 1
ATOM 1409 C C . HIS A 1 184 ? 16.073 -19.141 2.587 1.00 88.75 184 HIS A C 1
ATOM 1411 O O . HIS A 1 184 ? 15.315 -18.178 2.727 1.00 88.75 184 HIS A O 1
ATOM 1417 N N . THR A 1 185 ? 15.777 -20.367 3.003 1.00 89.62 185 THR A N 1
ATOM 1418 C CA . THR A 1 185 ? 14.583 -20.693 3.783 1.00 89.62 185 THR A CA 1
ATOM 1419 C C . THR A 1 185 ? 14.960 -20.723 5.251 1.00 89.62 185 THR A C 1
ATOM 1421 O O . THR A 1 185 ? 15.827 -21.496 5.654 1.00 89.62 185 THR A O 1
ATOM 1424 N N . VAL A 1 186 ? 14.309 -19.884 6.049 1.00 86.19 186 VAL A N 1
ATOM 1425 C CA . VAL A 1 186 ? 14.542 -19.793 7.488 1.00 86.19 186 VAL A CA 1
ATOM 1426 C C . VAL A 1 186 ? 13.258 -20.189 8.198 1.00 86.19 186 VAL A C 1
ATOM 1428 O O . VAL A 1 186 ? 12.286 -19.437 8.190 1.00 86.19 186 VAL A O 1
ATOM 1431 N N . ALA A 1 187 ? 13.251 -21.374 8.804 1.00 88.00 187 ALA A N 1
ATOM 1432 C CA . ALA A 1 187 ? 12.210 -21.768 9.744 1.00 88.00 187 ALA A CA 1
ATOM 1433 C C . ALA A 1 187 ? 12.568 -21.234 11.137 1.00 88.00 187 ALA A C 1
ATOM 1435 O O . ALA A 1 187 ? 13.709 -21.362 11.580 1.00 88.00 187 ALA A O 1
ATOM 1436 N N . SER A 1 188 ? 11.603 -20.630 11.827 1.00 84.06 188 SER A N 1
ATOM 1437 C CA . SER A 1 188 ? 11.784 -20.140 13.193 1.00 84.06 188 SER A CA 1
ATOM 1438 C C . SER A 1 188 ? 10.494 -20.296 14.004 1.00 84.06 188 SER A C 1
ATOM 1440 O O . SER A 1 188 ? 9.418 -20.386 13.407 1.00 84.06 188 SER A O 1
ATOM 1442 N N . PRO A 1 189 ? 10.557 -20.246 15.347 1.00 86.12 189 PRO A N 1
ATOM 1443 C CA . PRO A 1 189 ? 9.361 -20.173 16.191 1.00 86.12 189 PRO A CA 1
ATOM 1444 C C . PRO A 1 189 ? 8.456 -18.961 15.902 1.00 86.12 189 PRO A C 1
ATOM 1446 O O . PRO A 1 189 ? 7.302 -18.958 16.308 1.00 86.12 189 PRO A O 1
ATOM 1449 N N . PHE A 1 190 ? 8.959 -17.948 15.185 1.00 81.88 190 PHE A N 1
ATOM 1450 C CA . PHE A 1 190 ? 8.209 -16.763 14.752 1.00 81.88 190 PHE A CA 1
ATOM 1451 C C . PHE A 1 190 ? 7.642 -16.895 13.326 1.00 81.88 190 PHE A C 1
ATOM 1453 O O . PHE A 1 190 ? 7.326 -15.890 12.686 1.00 81.88 190 PHE A O 1
ATOM 1460 N N . GLY A 1 191 ? 7.579 -18.119 12.797 1.00 81.00 191 GLY A N 1
ATOM 1461 C CA . GLY A 1 191 ? 7.159 -18.416 11.43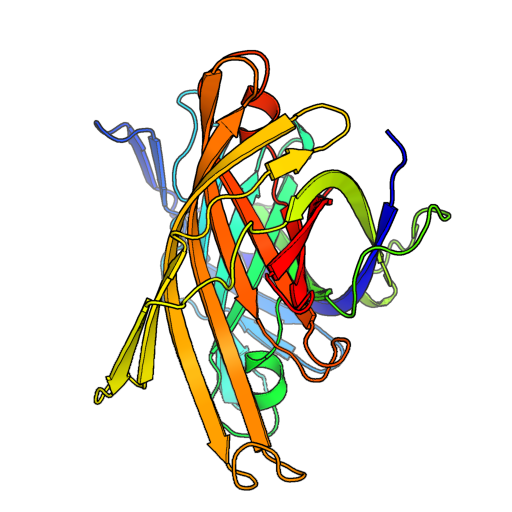0 1.00 81.00 191 GLY A CA 1
ATOM 1462 C C . GLY A 1 191 ? 8.324 -18.608 10.457 1.00 81.00 191 GLY A C 1
ATOM 1463 O O . GLY A 1 191 ? 9.497 -18.368 10.778 1.00 81.00 191 GLY A O 1
ATOM 1464 N N . ALA A 1 192 ? 7.985 -19.077 9.255 1.00 85.19 192 ALA A N 1
ATOM 1465 C CA . ALA A 1 192 ? 8.934 -19.318 8.177 1.00 85.19 192 ALA A CA 1
ATOM 1466 C C . ALA A 1 192 ? 9.098 -18.078 7.285 1.00 85.19 192 ALA A C 1
ATOM 1468 O O . ALA A 1 192 ? 8.154 -17.323 7.037 1.00 85.19 192 ALA A O 1
ATOM 1469 N N . ARG A 1 193 ? 10.326 -17.847 6.810 1.00 88.62 193 ARG A N 1
ATOM 1470 C CA . ARG A 1 193 ? 10.669 -16.707 5.951 1.00 88.62 193 ARG A CA 1
ATOM 1471 C C . ARG A 1 193 ? 11.581 -17.125 4.812 1.00 88.62 193 ARG A C 1
ATOM 1473 O O . ARG A 1 193 ? 12.422 -18.011 4.966 1.00 88.62 193 ARG A O 1
ATOM 1480 N N . TYR A 1 194 ? 11.420 -16.457 3.677 1.00 88.75 194 TYR A N 1
ATOM 1481 C CA . TYR A 1 194 ? 12.382 -16.508 2.590 1.00 88.75 194 TYR A CA 1
ATOM 1482 C C . TYR A 1 194 ? 13.197 -15.224 2.579 1.00 88.75 194 TYR A C 1
ATOM 1484 O O . TYR A 1 194 ? 12.642 -14.132 2.444 1.00 88.75 194 TYR A O 1
ATOM 1492 N N . PHE A 1 195 ? 14.517 -15.369 2.648 1.00 90.50 195 PHE A N 1
ATOM 1493 C CA . PHE A 1 195 ? 15.433 -14.318 2.232 1.00 90.50 195 PHE A CA 1
ATOM 1494 C C . PHE A 1 195 ? 15.855 -14.597 0.792 1.00 90.50 195 PHE A C 1
ATOM 1496 O O . PHE A 1 195 ? 16.547 -15.577 0.516 1.00 90.50 195 PHE A O 1
ATOM 1503 N N . THR A 1 196 ? 15.377 -13.773 -0.134 1.00 88.19 196 THR A N 1
ATOM 1504 C CA . THR A 1 196 ? 15.550 -13.984 -1.574 1.00 88.19 196 THR A CA 1
ATOM 1505 C C . THR A 1 196 ? 16.336 -12.830 -2.164 1.00 88.19 196 THR A C 1
ATOM 1507 O O . THR A 1 196 ? 15.908 -11.685 -2.043 1.00 88.19 196 THR A O 1
ATOM 1510 N N . LEU A 1 197 ? 17.453 -13.105 -2.831 1.00 85.50 197 LEU A N 1
ATOM 1511 C CA . LEU A 1 197 ? 18.191 -12.063 -3.537 1.00 85.50 197 LEU A CA 1
ATOM 1512 C C . LEU A 1 197 ? 17.593 -11.858 -4.935 1.00 85.50 197 LEU A C 1
ATOM 1514 O O . LEU A 1 197 ? 17.365 -12.804 -5.689 1.00 85.50 197 LEU A O 1
ATOM 1518 N N . ALA A 1 198 ? 17.330 -10.603 -5.284 1.00 78.12 198 ALA A N 1
ATOM 1519 C CA . ALA A 1 198 ? 16.876 -10.187 -6.603 1.00 78.12 198 ALA A CA 1
ATOM 1520 C C . ALA A 1 198 ? 18.071 -9.625 -7.389 1.00 78.12 198 ALA A C 1
ATOM 1522 O O . ALA A 1 198 ? 18.124 -8.438 -7.685 1.00 78.12 198 ALA A O 1
ATOM 1523 N N . GLU A 1 199 ? 19.053 -10.475 -7.694 1.00 71.12 199 GLU A N 1
ATOM 1524 C CA . GLU A 1 199 ? 20.290 -10.107 -8.421 1.00 71.12 199 GLU A CA 1
ATOM 1525 C C . GLU A 1 199 ? 20.107 -10.093 -9.947 1.00 71.12 199 GLU A C 1
ATOM 1527 O O . GLU A 1 199 ? 21.031 -9.792 -10.691 1.00 71.12 199 GLU A O 1
ATOM 1532 N N . ALA A 1 200 ? 18.912 -10.440 -10.419 1.00 68.75 200 ALA A N 1
ATOM 1533 C CA . ALA A 1 200 ? 18.646 -10.823 -11.798 1.00 68.75 200 ALA A CA 1
ATOM 1534 C C . ALA A 1 200 ? 18.564 -9.662 -12.805 1.00 68.75 200 ALA A C 1
ATOM 1536 O O . ALA A 1 200 ? 18.002 -9.869 -13.875 1.00 68.75 200 ALA A O 1
ATOM 1537 N N . GLY A 1 201 ? 19.044 -8.458 -12.471 1.00 83.00 201 GLY A N 1
ATOM 1538 C CA . GLY A 1 201 ? 19.077 -7.333 -13.409 1.00 83.00 201 GLY A CA 1
ATOM 1539 C C . GLY A 1 201 ? 17.735 -7.046 -14.107 1.00 83.00 201 GLY A C 1
ATOM 1540 O O . GLY A 1 201 ? 16.642 -7.306 -13.581 1.00 83.00 201 GLY A O 1
ATOM 1541 N N . GLY A 1 202 ? 17.817 -6.528 -15.328 1.00 89.88 202 GLY A N 1
ATOM 1542 C CA . GLY A 1 202 ? 16.670 -6.280 -16.196 1.00 89.88 202 GLY A CA 1
ATOM 1543 C C . GLY A 1 202 ? 16.415 -4.805 -16.474 1.00 89.88 202 GLY A C 1
ATOM 1544 O O . GLY A 1 202 ? 17.080 -3.909 -15.957 1.00 89.88 202 GLY A O 1
ATOM 1545 N N . ALA A 1 203 ? 15.419 -4.550 -17.313 1.00 93.69 203 ALA A N 1
ATOM 1546 C CA . ALA A 1 203 ? 15.068 -3.208 -17.752 1.00 93.69 203 ALA A CA 1
ATOM 1547 C C . ALA A 1 203 ? 13.655 -2.843 -17.305 1.00 93.69 203 ALA A C 1
ATOM 1549 O O . ALA A 1 203 ? 12.764 -3.695 -17.192 1.00 93.69 203 ALA A O 1
ATOM 1550 N N . PHE A 1 204 ? 13.439 -1.550 -17.098 1.00 96.25 204 PHE A N 1
ATOM 1551 C CA . PHE A 1 204 ? 12.114 -0.987 -16.928 1.00 96.25 204 PHE A CA 1
ATOM 1552 C C . PHE A 1 204 ? 11.894 0.161 -17.910 1.00 96.25 204 PHE A C 1
ATOM 1554 O O . PHE A 1 204 ? 12.822 0.859 -18.314 1.00 96.25 204 PHE A O 1
ATOM 1561 N N . LYS A 1 205 ? 10.642 0.340 -18.325 1.00 97.69 205 LYS A N 1
ATOM 1562 C CA . LYS A 1 205 ? 10.251 1.379 -19.274 1.00 97.69 205 LYS A CA 1
ATOM 1563 C C . LYS A 1 205 ? 8.836 1.848 -18.996 1.00 97.69 205 LYS A C 1
ATOM 1565 O O . LYS A 1 205 ? 7.927 1.042 -18.824 1.00 97.69 205 LYS A O 1
ATOM 1570 N N . GLY A 1 206 ? 8.656 3.152 -19.019 1.00 96.44 206 GLY A N 1
ATOM 1571 C CA . GLY A 1 206 ? 7.401 3.846 -18.828 1.00 96.44 206 GLY A CA 1
ATOM 1572 C C . GLY A 1 206 ? 7.344 5.124 -19.661 1.00 96.44 206 GLY A C 1
ATOM 1573 O O . GLY A 1 206 ? 8.319 5.461 -20.335 1.00 96.44 206 GLY A O 1
ATOM 1574 N N . PRO A 1 207 ? 6.220 5.856 -19.630 1.00 95.31 207 PRO A N 1
ATOM 1575 C CA . PRO A 1 207 ? 6.056 7.074 -20.424 1.00 95.31 207 PRO A CA 1
ATOM 1576 C C . PRO A 1 207 ? 6.995 8.210 -19.999 1.00 95.31 207 PRO A C 1
ATOM 1578 O O . PRO A 1 207 ? 7.382 9.025 -20.828 1.00 95.31 207 PRO A O 1
ATOM 1581 N N . LYS A 1 208 ? 7.337 8.268 -18.704 1.00 95.75 208 LYS A N 1
ATOM 1582 C CA . LYS A 1 208 ? 8.154 9.332 -18.092 1.00 95.75 208 LYS A CA 1
ATOM 1583 C C . LYS A 1 208 ? 9.483 8.842 -17.515 1.00 95.75 208 LYS A C 1
ATOM 1585 O O . LYS A 1 208 ? 10.242 9.647 -16.992 1.00 95.75 208 LYS A O 1
ATOM 1590 N N . ILE A 1 209 ? 9.745 7.536 -17.551 1.00 97.75 209 ILE A N 1
ATOM 1591 C CA . ILE A 1 209 ? 10.923 6.950 -16.914 1.00 97.75 209 ILE A CA 1
ATOM 1592 C C . ILE A 1 209 ? 11.352 5.671 -17.633 1.00 97.75 209 ILE A C 1
ATOM 1594 O O . ILE A 1 209 ? 10.516 4.856 -18.019 1.00 97.75 209 ILE A O 1
ATOM 1598 N N . ALA A 1 210 ? 12.651 5.481 -17.813 1.00 98.25 210 ALA A N 1
ATOM 1599 C CA . ALA A 1 210 ? 13.239 4.261 -18.350 1.00 98.25 210 ALA A CA 1
ATOM 1600 C C . ALA A 1 210 ? 14.613 4.039 -17.717 1.00 98.25 210 ALA A C 1
ATOM 1602 O O . ALA A 1 210 ? 15.222 4.990 -17.216 1.00 98.25 210 ALA A O 1
ATOM 1603 N N . GLY A 1 211 ? 15.058 2.786 -17.686 1.00 97.69 211 GLY A N 1
ATOM 1604 C CA . GLY A 1 211 ? 16.339 2.430 -17.099 1.00 97.69 211 GLY A CA 1
ATOM 1605 C C . GLY A 1 211 ? 16.496 0.949 -16.799 1.00 97.69 211 GLY A C 1
ATOM 1606 O O . GLY A 1 211 ? 15.814 0.082 -17.353 1.00 97.69 211 GLY A O 1
ATOM 1607 N N . GLN A 1 212 ? 17.402 0.671 -15.870 1.00 96.62 212 GLN A N 1
ATOM 1608 C CA . GLN A 1 212 ? 17.804 -0.660 -15.449 1.00 96.62 212 GLN A CA 1
ATOM 1609 C C . GLN A 1 212 ? 17.397 -0.942 -14.003 1.00 96.62 212 GLN A C 1
ATOM 1611 O O . GLN A 1 212 ? 17.576 -0.123 -13.098 1.00 96.62 212 GLN A O 1
ATOM 1616 N N . PHE A 1 213 ? 16.878 -2.143 -13.776 1.00 93.44 213 PHE A N 1
ATOM 1617 C CA . PHE A 1 213 ? 16.840 -2.748 -12.455 1.00 93.44 213 PHE A CA 1
ATOM 1618 C C . PHE A 1 213 ? 18.235 -3.292 -12.153 1.00 93.44 213 PHE A C 1
ATOM 1620 O O . PHE A 1 213 ? 18.747 -4.101 -12.920 1.00 93.44 213 PHE A O 1
ATOM 1627 N N . LEU A 1 214 ? 18.846 -2.862 -11.050 1.00 92.31 214 LEU A N 1
ATOM 1628 C CA . LEU A 1 214 ? 20.201 -3.290 -10.710 1.00 92.31 214 LEU A CA 1
ATOM 1629 C C . LEU A 1 214 ? 20.173 -4.522 -9.811 1.00 92.31 214 LEU A C 1
ATOM 1631 O O . LEU A 1 214 ? 20.649 -5.590 -10.180 1.00 92.31 214 LEU A O 1
ATOM 1635 N N . SER A 1 215 ? 19.622 -4.370 -8.611 1.00 90.06 215 SER A N 1
ATOM 1636 C CA . SER A 1 215 ? 19.562 -5.447 -7.629 1.00 90.06 215 SER A CA 1
ATOM 1637 C C . SER A 1 215 ? 18.483 -5.183 -6.589 1.00 90.06 215 SER A C 1
ATOM 1639 O O . SER A 1 215 ? 17.919 -4.089 -6.496 1.00 90.06 215 SER A O 1
ATOM 1641 N N . GLY A 1 216 ? 18.205 -6.189 -5.775 1.00 90.75 216 GLY A N 1
ATOM 1642 C CA . GLY A 1 216 ? 17.375 -6.049 -4.598 1.00 90.75 216 GLY A CA 1
ATOM 1643 C C . GLY A 1 216 ? 17.410 -7.295 -3.739 1.00 90.75 216 GLY A C 1
ATOM 1644 O O . GLY A 1 216 ? 18.137 -8.251 -4.007 1.00 90.75 216 GLY A O 1
ATOM 1645 N N . TYR A 1 217 ? 16.578 -7.296 -2.715 1.00 91.50 217 TYR A N 1
ATOM 1646 C CA . TYR A 1 217 ? 16.336 -8.463 -1.891 1.00 91.50 217 TYR A CA 1
ATOM 1647 C C . TYR A 1 217 ? 14.905 -8.441 -1.384 1.00 91.50 217 TYR A C 1
ATOM 1649 O O . TYR A 1 217 ? 14.254 -7.395 -1.331 1.00 91.50 217 TYR A O 1
ATOM 1657 N N . SER A 1 218 ? 14.433 -9.614 -0.991 1.00 90.06 218 SER A N 1
ATOM 1658 C CA . SER A 1 218 ? 13.160 -9.786 -0.329 1.00 90.06 218 SER A CA 1
ATOM 1659 C C . SER A 1 218 ? 13.323 -10.490 1.002 1.00 90.06 218 SER A C 1
ATOM 1661 O O . SER A 1 218 ? 14.057 -11.473 1.107 1.00 90.06 218 SER A O 1
ATOM 1663 N N . TRP A 1 219 ? 12.588 -9.992 1.988 1.00 89.25 219 TRP A N 1
ATOM 1664 C CA . TRP A 1 219 ? 12.402 -10.600 3.293 1.00 89.25 219 TRP A CA 1
ATOM 1665 C C . TRP A 1 219 ? 10.926 -10.998 3.432 1.00 89.25 219 TRP A C 1
ATOM 1667 O O . TRP A 1 219 ? 10.127 -10.303 4.047 1.00 89.25 219 TRP A O 1
ATOM 1677 N N . SER A 1 220 ? 10.536 -12.094 2.785 1.00 87.19 220 SER A N 1
ATOM 1678 C CA . SER A 1 220 ? 9.124 -12.475 2.672 1.00 87.19 220 SER A CA 1
ATOM 1679 C C . SER A 1 220 ? 8.734 -13.477 3.760 1.00 87.19 220 SER A C 1
ATOM 1681 O O . SER A 1 220 ? 9.263 -14.600 3.740 1.00 87.19 220 SER A O 1
ATOM 1683 N N . PRO A 1 221 ? 7.822 -13.148 4.695 1.00 84.81 221 PRO A N 1
ATOM 1684 C CA . PRO A 1 221 ? 7.144 -14.187 5.444 1.00 84.81 221 PRO A CA 1
ATOM 1685 C C . PRO A 1 221 ? 6.288 -15.015 4.490 1.00 84.81 221 PRO A C 1
ATOM 1687 O O . PRO A 1 221 ? 5.697 -14.510 3.532 1.00 84.81 221 PRO A O 1
ATOM 1690 N N . HIS A 1 222 ? 6.271 -16.315 4.742 1.00 79.62 222 HIS A N 1
ATOM 1691 C CA . HIS A 1 222 ? 5.459 -17.235 3.976 1.00 79.62 222 HIS A CA 1
ATOM 1692 C C . HIS A 1 222 ? 4.782 -18.217 4.909 1.00 79.62 222 HIS A C 1
ATOM 1694 O O . HIS A 1 222 ? 5.385 -18.745 5.845 1.00 79.62 222 HIS A O 1
ATOM 1700 N N . TYR A 1 223 ? 3.520 -18.469 4.611 1.00 72.62 223 TYR A N 1
ATOM 1701 C CA . TYR A 1 223 ? 2.737 -19.501 5.244 1.00 72.62 223 TYR A CA 1
ATOM 1702 C C . TYR A 1 223 ? 2.349 -20.504 4.168 1.00 72.62 223 TYR A C 1
ATOM 1704 O O . TYR A 1 223 ? 1.597 -20.209 3.242 1.00 72.62 223 TYR A O 1
ATOM 1712 N N . MET A 1 224 ? 2.932 -21.693 4.254 1.00 64.62 224 MET A N 1
ATOM 1713 C CA . MET A 1 224 ? 2.523 -22.814 3.420 1.00 64.62 224 MET A CA 1
ATOM 1714 C C . MET A 1 224 ? 1.429 -23.548 4.181 1.00 64.62 224 MET A C 1
ATOM 1716 O O . MET A 1 224 ? 1.732 -24.364 5.052 1.00 64.62 224 MET A O 1
ATOM 1720 N N . HIS A 1 225 ? 0.168 -23.235 3.881 1.00 58.50 225 HIS A N 1
ATOM 1721 C CA . HIS A 1 225 ? -0.935 -24.001 4.430 1.00 58.50 225 HIS A CA 1
ATOM 1722 C C . HIS A 1 225 ? -1.199 -25.196 3.520 1.00 58.50 225 HIS A C 1
ATOM 1724 O O . HIS A 1 225 ? -1.758 -25.100 2.424 1.00 58.50 225 HIS A O 1
ATOM 1730 N N . ALA A 1 226 ? -0.774 -26.363 3.986 1.00 50.12 226 ALA A N 1
ATOM 1731 C CA . ALA A 1 226 ? -1.142 -27.610 3.359 1.00 50.12 226 ALA A CA 1
ATOM 1732 C C . ALA A 1 226 ? -2.613 -27.913 3.682 1.00 50.12 226 ALA A C 1
ATOM 1734 O O . ALA A 1 226 ? -2.913 -28.548 4.688 1.00 50.12 226 ALA A O 1
ATOM 1735 N N . LYS A 1 227 ? -3.539 -27.586 2.777 1.00 50.34 227 LYS A N 1
ATOM 1736 C CA . LYS A 1 227 ? -4.575 -28.582 2.460 1.00 50.34 227 LYS A CA 1
ATOM 1737 C C . LYS A 1 227 ? -4.072 -29.449 1.298 1.00 50.34 227 LYS A C 1
ATOM 1739 O O . LYS A 1 227 ? -4.714 -29.534 0.264 1.00 50.34 227 LYS A O 1
ATOM 1744 N N . GLY A 1 228 ? -2.887 -30.050 1.447 1.00 51.38 228 GLY A N 1
ATOM 1745 C CA . GLY A 1 228 ? -2.265 -30.913 0.434 1.00 51.38 228 GLY A CA 1
ATOM 1746 C C . GLY A 1 228 ? -0.771 -30.656 0.222 1.00 51.38 228 GLY A C 1
ATOM 1747 O O . GLY A 1 228 ? -0.190 -29.761 0.830 1.00 51.38 228 GLY A O 1
ATOM 1748 N N . GLU A 1 229 ? -0.144 -31.455 -0.641 1.00 56.91 229 GLU A N 1
ATOM 1749 C CA . GLU A 1 229 ? 1.255 -31.273 -1.051 1.00 56.91 229 GLU A CA 1
ATOM 1750 C C . GLU A 1 229 ? 1.394 -30.178 -2.125 1.00 56.91 229 GLU A C 1
ATOM 1752 O O . GLU A 1 229 ? 0.461 -29.972 -2.908 1.00 56.91 229 GLU A O 1
ATOM 1757 N N . PRO A 1 230 ? 2.549 -29.490 -2.226 1.00 58.12 230 PRO A N 1
ATOM 1758 C CA . PRO A 1 230 ? 2.823 -28.573 -3.329 1.00 58.12 230 PRO A CA 1
ATOM 1759 C C . PRO A 1 230 ? 2.515 -29.215 -4.689 1.00 58.12 230 PRO A C 1
ATOM 1761 O O . PRO A 1 230 ? 3.031 -30.280 -5.017 1.00 58.12 230 PRO A O 1
ATOM 1764 N N . GLY A 1 231 ? 1.664 -28.567 -5.485 1.00 57.41 231 GLY A N 1
ATOM 1765 C CA . GLY A 1 231 ? 1.226 -29.088 -6.785 1.00 57.41 231 GLY A CA 1
ATOM 1766 C C . GLY A 1 231 ? -0.030 -29.971 -6.752 1.00 57.41 231 GLY A C 1
ATOM 1767 O O . GLY A 1 231 ? -0.520 -30.332 -7.820 1.00 57.41 231 GLY A O 1
ATOM 1768 N N . GLN A 1 232 ? -0.593 -30.266 -5.575 1.00 57.62 232 GLN A N 1
ATOM 1769 C CA . GLN A 1 232 ? -1.883 -30.948 -5.423 1.00 57.62 232 GLN A CA 1
ATOM 1770 C C . GLN A 1 232 ? -3.052 -29.955 -5.263 1.00 57.62 232 GLN A C 1
ATOM 1772 O O . GLN A 1 232 ? -2.859 -28.833 -4.780 1.00 57.62 232 GLN A O 1
ATOM 1777 N N . PRO A 1 233 ? -4.290 -30.350 -5.623 1.00 53.69 233 PRO A N 1
ATOM 1778 C CA . PRO A 1 233 ? -5.486 -29.570 -5.319 1.00 53.69 233 PRO A CA 1
ATOM 1779 C C . PRO A 1 233 ? -5.614 -29.313 -3.810 1.00 53.69 233 PRO A C 1
ATOM 1781 O O . PRO A 1 233 ? -5.601 -30.254 -3.022 1.00 53.69 233 PRO A O 1
ATOM 1784 N N . GLY A 1 234 ? -5.758 -28.043 -3.421 1.00 59.06 234 GLY A N 1
ATOM 1785 C CA . GLY A 1 234 ? -5.913 -27.617 -2.025 1.00 59.06 234 GLY A CA 1
ATOM 1786 C C . GLY A 1 234 ? -4.647 -27.054 -1.369 1.00 59.06 234 GLY A C 1
ATOM 1787 O O . GLY A 1 234 ? -4.755 -26.406 -0.333 1.00 59.06 234 GLY A O 1
ATOM 1788 N N . PHE A 1 235 ? -3.458 -27.205 -1.961 1.00 59.94 235 PHE A N 1
ATOM 1789 C CA . PHE A 1 235 ? -2.275 -26.500 -1.461 1.00 59.94 235 PHE A CA 1
ATOM 1790 C C . PHE A 1 235 ? -2.423 -24.988 -1.671 1.00 59.94 235 PHE A C 1
ATOM 1792 O O . PHE A 1 235 ? -2.543 -24.526 -2.810 1.00 59.94 235 PHE A O 1
ATOM 1799 N N . GLU A 1 236 ? -2.388 -24.221 -0.581 1.00 66.50 236 GLU A N 1
ATOM 1800 C CA . GLU A 1 236 ? -2.426 -22.763 -0.615 1.00 66.50 236 GLU A CA 1
ATOM 1801 C C . GLU A 1 236 ? -1.126 -22.218 -0.025 1.00 66.50 236 GLU A C 1
ATOM 1803 O O . GLU A 1 236 ? -0.792 -22.423 1.145 1.00 66.50 236 GLU A O 1
ATOM 1808 N N . MET A 1 237 ? -0.355 -21.542 -0.872 1.00 73.06 237 MET A N 1
ATOM 1809 C CA . MET A 1 237 ? 0.822 -20.810 -0.439 1.00 73.06 237 MET A CA 1
ATOM 1810 C C . MET A 1 237 ? 0.433 -19.354 -0.269 1.00 73.06 237 MET A C 1
ATOM 1812 O O . MET A 1 237 ? 0.099 -18.680 -1.241 1.00 73.06 237 MET A O 1
ATOM 1816 N N . LEU A 1 238 ? 0.536 -18.877 0.961 1.00 79.00 238 LEU A N 1
ATOM 1817 C CA . LEU A 1 238 ? 0.403 -17.476 1.283 1.00 79.00 238 LEU A CA 1
ATOM 1818 C C . LEU A 1 238 ? 1.793 -16.861 1.373 1.00 79.00 238 LEU A C 1
ATOM 1820 O O . LEU A 1 238 ? 2.609 -17.216 2.224 1.00 79.00 238 LEU A O 1
ATOM 1824 N N . MET A 1 239 ? 2.061 -15.937 0.460 1.00 83.81 239 MET A N 1
ATOM 1825 C CA . MET A 1 239 ? 3.292 -15.155 0.426 1.00 83.81 239 MET A CA 1
ATOM 1826 C C . MET A 1 239 ? 2.962 -13.697 0.674 1.00 83.81 239 MET A C 1
ATOM 1828 O O . MET A 1 239 ? 2.190 -13.121 -0.095 1.00 83.81 239 MET A O 1
ATOM 1832 N N . HIS A 1 240 ? 3.607 -13.095 1.671 1.00 87.88 240 HIS A N 1
ATOM 1833 C CA . HIS A 1 240 ? 3.728 -11.645 1.752 1.00 87.88 240 HIS A CA 1
ATOM 1834 C C . HIS A 1 240 ? 5.101 -11.244 1.251 1.00 87.88 240 HIS A C 1
ATOM 1836 O O . HIS A 1 240 ? 6.124 -11.650 1.797 1.00 87.88 240 HIS A O 1
ATOM 1842 N N . TYR A 1 241 ? 5.124 -10.436 0.206 1.00 89.44 241 TYR A N 1
ATOM 1843 C CA . TYR A 1 241 ? 6.350 -9.841 -0.283 1.00 89.44 241 TYR A CA 1
ATOM 1844 C C . TYR A 1 241 ? 6.697 -8.630 0.580 1.00 89.44 241 TYR A C 1
ATOM 1846 O O . TYR A 1 241 ? 5.836 -7.806 0.865 1.00 89.44 241 TYR A O 1
ATOM 1854 N N . ASP A 1 242 ? 7.966 -8.510 0.953 1.00 91.25 242 ASP A N 1
ATOM 1855 C CA . ASP A 1 242 ? 8.600 -7.264 1.395 1.00 91.25 242 ASP A CA 1
ATOM 1856 C C . ASP A 1 242 ? 9.919 -7.177 0.635 1.00 91.25 242 ASP A C 1
ATOM 1858 O O . ASP A 1 242 ? 10.792 -8.038 0.796 1.00 91.25 242 ASP A O 1
ATOM 1862 N N . VAL A 1 243 ? 10.011 -6.238 -0.303 1.00 92.00 243 VAL A N 1
ATOM 1863 C CA . VAL A 1 243 ? 11.091 -6.173 -1.287 1.00 92.00 243 VAL A CA 1
ATOM 1864 C C . VAL A 1 243 ? 11.665 -4.772 -1.328 1.00 92.00 243 VAL A C 1
ATOM 1866 O O . VAL A 1 243 ? 10.934 -3.787 -1.391 1.00 92.00 243 VAL A O 1
ATOM 1869 N N . LYS A 1 244 ? 12.995 -4.690 -1.351 1.00 94.31 244 LYS A N 1
ATOM 1870 C CA . LYS A 1 244 ? 13.750 -3.448 -1.530 1.00 94.31 244 LYS A CA 1
ATOM 1871 C C . LYS A 1 244 ? 14.697 -3.608 -2.698 1.00 94.31 244 LYS A C 1
ATOM 1873 O O . LYS A 1 244 ? 15.374 -4.629 -2.824 1.00 94.31 244 LYS A O 1
ATOM 1878 N N . THR A 1 245 ? 14.723 -2.607 -3.564 1.00 93.38 245 THR A N 1
ATOM 1879 C CA . THR A 1 245 ? 15.414 -2.677 -4.847 1.00 93.38 245 THR A CA 1
ATOM 1880 C C . THR A 1 245 ? 16.057 -1.343 -5.195 1.00 93.38 245 THR A C 1
ATOM 1882 O O . THR A 1 245 ? 15.588 -0.284 -4.772 1.00 93.38 245 THR A O 1
ATOM 1885 N N . LEU A 1 246 ? 17.124 -1.414 -5.984 1.00 95.50 246 LEU A N 1
ATOM 1886 C CA . LEU A 1 246 ? 17.804 -0.269 -6.564 1.00 95.50 246 LEU A CA 1
ATOM 1887 C C . LEU A 1 246 ? 17.598 -0.280 -8.078 1.00 95.50 246 LEU A C 1
ATOM 1889 O O . LEU A 1 246 ? 17.933 -1.255 -8.758 1.00 95.50 246 LEU A O 1
ATOM 1893 N N . LEU A 1 247 ? 17.085 0.829 -8.598 1.00 96.12 247 LEU A N 1
ATOM 1894 C CA . LEU A 1 247 ? 16.986 1.098 -10.026 1.00 96.12 247 LEU A CA 1
ATOM 1895 C C . LEU A 1 247 ? 17.948 2.225 -10.413 1.00 96.12 247 LEU A C 1
ATOM 1897 O O . LEU A 1 247 ? 18.290 3.082 -9.592 1.00 96.12 247 LEU A O 1
ATOM 1901 N N . ARG A 1 248 ? 18.340 2.246 -11.685 1.00 97.62 248 ARG A N 1
ATOM 1902 C CA . ARG A 1 248 ? 19.071 3.349 -12.311 1.00 97.62 248 ARG A CA 1
ATOM 1903 C C . ARG A 1 248 ? 18.369 3.759 -13.592 1.00 97.62 248 ARG A C 1
ATOM 1905 O O . ARG A 1 248 ? 18.181 2.922 -14.467 1.00 97.62 248 ARG A O 1
ATOM 1912 N N . THR A 1 249 ? 17.970 5.017 -13.694 1.00 98.44 249 THR A N 1
ATOM 1913 C CA . THR A 1 249 ? 17.386 5.571 -14.920 1.00 98.44 249 THR A CA 1
ATOM 1914 C C . THR A 1 249 ? 18.448 5.737 -16.008 1.00 98.44 249 THR A C 1
ATOM 1916 O O . THR A 1 249 ? 19.647 5.771 -15.718 1.00 98.44 249 THR A O 1
ATOM 1919 N N . ASP A 1 250 ? 18.013 5.879 -17.260 1.00 98.25 250 ASP A N 1
ATOM 1920 C CA . ASP A 1 250 ? 18.911 6.098 -18.405 1.00 98.25 250 ASP A CA 1
ATOM 1921 C C . ASP A 1 250 ? 19.744 7.389 -18.273 1.00 98.25 250 ASP A C 1
ATOM 1923 O O . ASP A 1 250 ? 20.863 7.457 -18.775 1.00 98.25 250 ASP A O 1
ATOM 1927 N N . ASP A 1 251 ? 19.235 8.396 -17.552 1.00 97.88 251 ASP A N 1
ATOM 1928 C CA . ASP A 1 251 ? 19.969 9.631 -17.230 1.00 97.88 251 ASP A CA 1
ATOM 1929 C C . ASP A 1 251 ? 20.888 9.514 -15.995 1.00 97.88 251 ASP A C 1
ATOM 1931 O O . ASP A 1 251 ? 21.495 10.496 -15.573 1.00 97.88 251 ASP A O 1
ATOM 1935 N N . GLY A 1 252 ? 21.019 8.315 -15.418 1.00 97.88 252 GLY A N 1
ATOM 1936 C CA . GLY A 1 252 ? 21.922 8.021 -14.303 1.00 97.88 252 GLY A CA 1
ATOM 1937 C C . GLY A 1 252 ? 21.335 8.231 -12.903 1.00 97.88 252 GLY A C 1
ATOM 1938 O O . GLY A 1 252 ? 21.995 7.881 -11.919 1.00 97.88 252 GLY A O 1
ATOM 1939 N N . THR A 1 253 ? 20.104 8.734 -12.778 1.00 98.50 253 THR A N 1
ATOM 1940 C CA . THR A 1 253 ? 19.426 8.903 -11.482 1.00 98.50 253 THR A CA 1
ATOM 1941 C C . THR A 1 253 ? 19.221 7.561 -10.779 1.00 98.50 253 THR A C 1
ATOM 1943 O O . THR A 1 253 ? 18.739 6.588 -11.361 1.00 98.50 253 THR A O 1
ATOM 1946 N N . SER A 1 254 ? 19.574 7.499 -9.495 1.00 98.19 254 SER A N 1
ATOM 1947 C CA . SER A 1 254 ? 19.307 6.322 -8.662 1.00 98.19 254 SER A CA 1
ATOM 1948 C C . SER A 1 254 ? 17.931 6.434 -8.011 1.00 98.19 254 SER A C 1
ATOM 1950 O O . SER A 1 254 ? 17.590 7.477 -7.457 1.00 98.19 254 SER A O 1
ATOM 1952 N N . VAL A 1 255 ? 17.161 5.351 -8.067 1.00 97.94 255 VAL A N 1
ATOM 1953 C CA . VAL A 1 255 ? 15.816 5.259 -7.487 1.00 97.94 255 VAL A CA 1
ATOM 1954 C C . VAL A 1 255 ? 15.793 4.081 -6.527 1.00 97.94 255 VAL A C 1
ATOM 1956 O O . VAL A 1 255 ? 16.028 2.938 -6.931 1.00 97.94 255 VAL A O 1
ATOM 1959 N N . LEU A 1 256 ? 15.494 4.348 -5.257 1.00 97.19 256 LEU A N 1
ATOM 1960 C CA . LEU A 1 256 ? 15.134 3.291 -4.322 1.00 97.19 256 LEU A CA 1
ATOM 1961 C C . LEU A 1 256 ? 13.662 2.969 -4.535 1.00 97.19 256 LEU A C 1
ATOM 1963 O O . LEU A 1 256 ? 12.812 3.855 -4.502 1.00 97.19 256 LEU A O 1
ATOM 1967 N N . MET A 1 257 ? 13.365 1.696 -4.759 1.00 96.12 257 MET A N 1
ATOM 1968 C CA . MET A 1 257 ? 12.001 1.208 -4.893 1.00 96.12 257 MET A CA 1
ATOM 1969 C C . MET A 1 257 ? 11.784 0.110 -3.860 1.00 96.12 257 MET A C 1
ATOM 1971 O O . MET A 1 257 ? 12.512 -0.887 -3.843 1.00 96.12 257 MET A O 1
ATOM 1975 N N . ALA A 1 258 ? 10.774 0.293 -3.016 1.00 94.69 258 ALA A N 1
ATOM 1976 C CA . ALA A 1 258 ? 10.361 -0.677 -2.016 1.00 94.69 258 ALA A CA 1
ATOM 1977 C C . ALA A 1 258 ? 8.893 -1.034 -2.225 1.00 94.69 258 ALA A C 1
ATOM 1979 O O . ALA A 1 258 ? 8.085 -0.169 -2.558 1.00 94.69 258 ALA A O 1
ATOM 1980 N N . TYR A 1 259 ? 8.542 -2.299 -2.033 1.00 94.00 259 TYR A N 1
ATOM 1981 C CA . TYR A 1 259 ? 7.156 -2.721 -2.134 1.00 94.00 259 TYR A CA 1
ATOM 1982 C C . TYR A 1 259 ? 6.828 -3.866 -1.195 1.00 94.00 259 TYR A C 1
ATOM 1984 O O . TYR A 1 259 ? 7.643 -4.763 -0.973 1.00 94.00 259 TYR A O 1
ATOM 1992 N N . THR A 1 260 ? 5.600 -3.840 -0.688 1.00 93.19 260 THR A N 1
ATOM 1993 C CA . THR A 1 260 ? 4.962 -5.027 -0.122 1.00 93.19 260 THR A CA 1
ATOM 1994 C C . THR A 1 260 ? 4.048 -5.666 -1.151 1.00 93.19 260 THR A C 1
ATOM 1996 O O . THR A 1 260 ? 3.731 -5.048 -2.165 1.00 93.19 260 THR A O 1
ATOM 1999 N N . GLY A 1 261 ? 3.629 -6.902 -0.934 1.00 91.12 261 GLY A N 1
ATOM 2000 C CA . GLY A 1 261 ? 2.669 -7.547 -1.818 1.00 91.12 261 GLY A CA 1
ATOM 2001 C C . GLY A 1 261 ? 2.093 -8.809 -1.221 1.00 91.12 261 GLY A C 1
ATOM 2002 O O . GLY A 1 261 ? 2.609 -9.311 -0.227 1.00 91.12 261 GLY A O 1
ATOM 2003 N N . ALA A 1 262 ? 1.073 -9.350 -1.870 1.00 90.50 262 ALA A N 1
ATOM 2004 C CA . ALA A 1 262 ? 0.492 -10.626 -1.498 1.00 90.50 262 ALA A CA 1
ATOM 2005 C C . ALA A 1 262 ? 0.184 -11.477 -2.731 1.00 90.50 262 ALA A C 1
ATOM 2007 O O . ALA A 1 262 ? -0.087 -10.970 -3.824 1.00 90.50 262 ALA A O 1
ATOM 2008 N N . THR A 1 263 ? 0.212 -12.789 -2.530 1.00 84.94 263 THR A N 1
ATOM 2009 C CA . THR A 1 263 ? -0.465 -13.750 -3.409 1.00 84.94 263 THR A CA 1
ATOM 2010 C C . THR A 1 263 ? -1.853 -14.020 -2.844 1.00 84.94 263 THR A C 1
ATOM 2012 O O . THR A 1 263 ? -2.011 -14.131 -1.631 1.00 84.94 263 THR A O 1
ATOM 2015 N N . SER A 1 264 ? -2.849 -14.125 -3.720 1.00 79.69 264 SER A N 1
ATOM 2016 C CA . SER A 1 264 ? -4.238 -14.384 -3.346 1.00 79.69 264 SER A CA 1
ATOM 2017 C C . SER A 1 264 ? -4.871 -15.354 -4.329 1.00 79.69 264 SER A C 1
ATOM 2019 O O . SER A 1 264 ? -4.603 -15.273 -5.530 1.00 79.69 264 SER A O 1
ATOM 2021 N N . GLY A 1 265 ? -5.792 -16.190 -3.848 1.00 72.75 265 GLY A N 1
ATOM 2022 C CA . GLY A 1 265 ? -6.722 -16.917 -4.715 1.00 72.75 265 GLY A CA 1
ATOM 2023 C C . GLY A 1 265 ? -7.655 -15.999 -5.521 1.00 72.75 265 GLY A C 1
ATOM 2024 O O . GLY A 1 265 ? -8.259 -16.457 -6.486 1.00 72.75 265 GLY A O 1
ATOM 2025 N N . ALA A 1 266 ? -7.753 -14.712 -5.162 1.00 74.06 266 ALA A N 1
ATOM 2026 C CA . ALA A 1 266 ? -8.489 -13.707 -5.928 1.00 74.06 266 ALA A CA 1
ATOM 2027 C C . ALA A 1 266 ? -7.777 -13.283 -7.227 1.00 74.06 266 ALA A C 1
ATOM 2029 O O . ALA A 1 266 ? -8.405 -12.697 -8.102 1.00 74.06 266 ALA A O 1
ATOM 2030 N N . TYR A 1 267 ? -6.476 -13.562 -7.367 1.00 83.25 267 TYR A N 1
ATOM 2031 C CA . TYR A 1 267 ? -5.690 -13.162 -8.535 1.00 83.25 267 TYR A CA 1
ATOM 2032 C C . TYR A 1 267 ? -5.609 -14.283 -9.570 1.00 83.25 267 TYR A C 1
ATOM 2034 O O . TYR A 1 267 ? -5.806 -15.464 -9.274 1.00 83.25 267 TYR A O 1
ATOM 2042 N N . ALA A 1 268 ? -5.255 -13.924 -10.806 1.00 81.56 268 ALA A N 1
ATOM 2043 C CA . ALA A 1 268 ? -4.922 -14.915 -11.821 1.00 81.56 268 ALA A CA 1
ATOM 2044 C C . ALA A 1 268 ? -3.814 -15.857 -11.313 1.00 81.56 268 ALA A C 1
ATOM 2046 O O . ALA A 1 268 ? -2.890 -15.444 -10.610 1.00 81.56 268 ALA A O 1
ATOM 2047 N N . ARG A 1 269 ? -3.886 -17.140 -11.682 1.00 79.88 269 ARG A N 1
ATOM 2048 C CA . ARG A 1 269 ? -2.907 -18.144 -11.242 1.00 79.88 269 ARG A CA 1
ATOM 2049 C C . ARG A 1 269 ? -1.48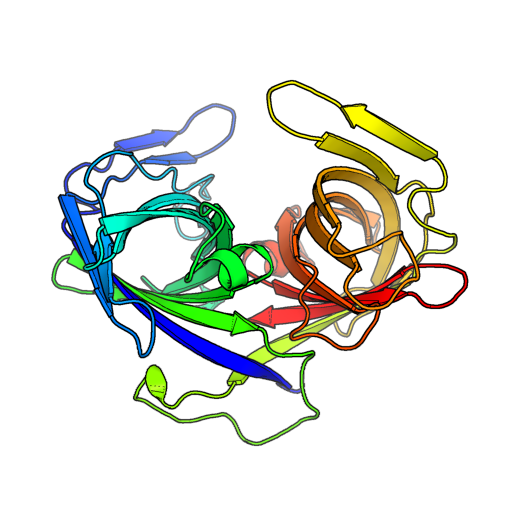3 -17.698 -11.595 1.00 79.88 269 ARG A C 1
ATOM 2051 O O . ARG A 1 269 ? -1.187 -17.440 -12.757 1.00 79.88 269 ARG A O 1
ATOM 2058 N N . GLY A 1 270 ? -0.601 -17.667 -10.596 1.00 78.75 270 GLY A N 1
ATOM 2059 C CA . GLY A 1 270 ? 0.795 -17.251 -10.771 1.00 78.75 270 GLY A CA 1
ATOM 2060 C C . GLY A 1 270 ? 1.001 -15.736 -10.860 1.00 78.75 270 GLY A C 1
ATOM 2061 O O . GLY A 1 270 ? 2.118 -15.311 -11.158 1.00 78.75 270 GLY A O 1
ATOM 2062 N N . ALA A 1 271 ? -0.041 -14.941 -10.602 1.00 86.38 271 ALA A N 1
ATOM 2063 C CA . ALA A 1 271 ? 0.047 -13.501 -10.421 1.00 86.38 271 ALA A CA 1
ATOM 2064 C C . ALA A 1 271 ? 0.042 -13.118 -8.936 1.00 86.38 271 ALA A C 1
ATOM 2066 O O . ALA A 1 271 ? -0.409 -13.866 -8.065 1.00 86.38 271 ALA A O 1
ATOM 2067 N N . TRP A 1 272 ? 0.551 -11.926 -8.661 1.00 90.62 272 TRP A N 1
ATOM 2068 C CA . TRP A 1 272 ? 0.532 -11.307 -7.344 1.00 90.62 272 TRP A CA 1
ATOM 2069 C C . TRP A 1 272 ? 0.367 -9.803 -7.480 1.00 90.62 272 TRP A C 1
ATOM 2071 O O . TRP A 1 272 ? 0.731 -9.212 -8.498 1.00 90.62 272 TRP A O 1
ATOM 2081 N N . MET A 1 273 ? -0.147 -9.182 -6.425 1.00 93.56 273 MET A N 1
ATOM 2082 C CA . MET A 1 273 ? -0.316 -7.737 -6.375 1.00 93.56 273 MET A CA 1
ATOM 2083 C C . MET A 1 273 ? 0.645 -7.138 -5.358 1.00 93.56 273 MET A C 1
ATOM 2085 O O . MET A 1 273 ? 0.876 -7.706 -4.290 1.00 93.56 273 MET A O 1
ATOM 2089 N N . THR A 1 274 ? 1.221 -5.991 -5.699 1.00 94.38 274 THR A N 1
ATOM 2090 C CA . THR A 1 274 ? 2.171 -5.263 -4.861 1.00 94.38 274 THR A CA 1
ATOM 2091 C C . THR A 1 274 ? 1.741 -3.822 -4.661 1.00 94.38 274 THR A C 1
ATOM 2093 O O . THR A 1 274 ? 0.970 -3.264 -5.438 1.00 94.38 274 THR A O 1
ATOM 2096 N N . ALA A 1 275 ? 2.293 -3.199 -3.634 1.00 95.81 275 ALA A N 1
ATOM 2097 C CA . ALA A 1 275 ? 2.156 -1.793 -3.335 1.00 95.81 275 ALA A CA 1
ATOM 2098 C C . ALA A 1 275 ? 3.538 -1.158 -3.261 1.00 95.81 275 ALA A C 1
ATOM 2100 O O . ALA A 1 275 ? 4.329 -1.492 -2.381 1.00 95.81 275 ALA A O 1
ATOM 2101 N N . THR A 1 276 ? 3.832 -0.265 -4.196 1.00 95.81 276 THR A N 1
ATOM 2102 C CA . THR A 1 276 ? 5.176 0.257 -4.423 1.00 95.81 276 THR A CA 1
ATOM 2103 C C . THR A 1 276 ? 5.297 1.702 -3.961 1.00 95.81 276 THR A C 1
ATOM 2105 O O . THR A 1 276 ? 4.452 2.540 -4.272 1.00 95.81 276 THR A O 1
ATOM 2108 N N . LEU A 1 277 ? 6.391 1.987 -3.262 1.00 96.88 277 LEU A N 1
ATOM 2109 C CA . LEU A 1 277 ? 6.865 3.321 -2.924 1.00 96.88 277 LEU A CA 1
ATOM 2110 C C . LEU A 1 277 ? 8.254 3.543 -3.523 1.00 96.88 277 LEU A C 1
ATOM 2112 O O . LEU A 1 277 ? 9.038 2.605 -3.698 1.00 96.88 277 LEU A O 1
ATOM 2116 N N . PHE A 1 278 ? 8.560 4.808 -3.791 1.00 97.19 278 PHE A N 1
ATOM 2117 C CA . PHE A 1 278 ? 9.846 5.238 -4.321 1.00 97.19 278 PHE A CA 1
ATOM 2118 C C . PHE A 1 278 ? 10.498 6.274 -3.407 1.00 97.19 278 PHE A C 1
ATOM 2120 O O . PHE A 1 278 ? 9.803 7.035 -2.727 1.00 97.19 278 PHE A O 1
ATOM 2127 N N . GLU A 1 279 ? 11.828 6.309 -3.432 1.00 95.94 279 GLU A N 1
ATOM 2128 C CA . GLU A 1 279 ? 12.637 7.426 -2.954 1.00 95.94 279 GLU A CA 1
ATOM 2129 C C . GLU A 1 279 ? 13.649 7.808 -4.030 1.00 95.94 279 GLU A C 1
ATOM 2131 O O . GLU A 1 279 ? 14.417 6.972 -4.520 1.00 95.94 279 GLU A O 1
ATOM 2136 N N . VAL A 1 280 ? 13.618 9.080 -4.407 1.00 96.88 280 VAL A N 1
ATOM 2137 C CA . VAL A 1 280 ? 14.370 9.633 -5.530 1.00 96.88 280 VAL A CA 1
ATOM 2138 C C . VAL A 1 280 ? 14.924 11.001 -5.136 1.00 96.88 280 VAL A C 1
ATOM 2140 O O . VAL A 1 280 ? 14.223 11.746 -4.445 1.00 96.88 280 VAL A O 1
ATOM 2143 N N . PRO A 1 281 ? 16.146 11.366 -5.565 1.00 96.38 281 PRO A N 1
ATOM 2144 C CA . PRO A 1 281 ? 16.650 12.726 -5.407 1.00 96.38 281 PRO A CA 1
ATOM 2145 C C . PRO A 1 281 ? 15.731 13.777 -6.044 1.00 96.38 281 PRO A C 1
ATOM 2147 O O . PRO A 1 281 ? 14.899 13.470 -6.903 1.00 96.38 281 PRO A O 1
ATOM 2150 N N . GLU A 1 282 ? 15.926 15.038 -5.661 1.00 94.50 282 GLU A N 1
ATOM 2151 C CA . GLU A 1 282 ? 15.352 16.162 -6.402 1.00 94.50 282 GLU A CA 1
ATOM 2152 C C . GLU A 1 282 ? 15.794 16.124 -7.873 1.00 94.50 282 GLU A C 1
ATOM 2154 O O . GLU A 1 282 ? 16.908 15.705 -8.196 1.00 94.50 282 GLU A O 1
ATOM 2159 N N . GLY A 1 283 ? 14.913 16.560 -8.775 1.00 96.19 283 GLY A N 1
ATOM 2160 C CA . GLY A 1 283 ? 15.170 16.567 -10.213 1.00 96.19 283 GLY A CA 1
ATOM 2161 C C . GLY A 1 283 ? 14.014 15.987 -11.034 1.00 96.19 283 GLY A C 1
ATOM 2162 O O . GLY A 1 283 ? 12.873 15.959 -10.565 1.00 96.19 283 GLY A O 1
ATOM 2163 N N . PRO A 1 284 ? 14.277 15.516 -12.268 1.00 96.81 284 PRO A N 1
ATOM 2164 C CA . PRO A 1 284 ? 13.230 15.164 -13.234 1.00 96.81 284 PRO A CA 1
ATOM 2165 C C . PRO A 1 284 ? 12.344 13.987 -12.797 1.00 96.81 284 PRO A C 1
ATOM 2167 O O . PRO A 1 284 ? 11.210 13.867 -13.258 1.00 96.81 284 PRO A O 1
ATOM 2170 N N . HIS A 1 285 ? 12.831 13.144 -11.882 1.00 98.00 285 HIS A N 1
ATOM 2171 C CA . HIS A 1 285 ? 12.129 11.955 -11.383 1.00 98.00 285 HIS A CA 1
ATOM 2172 C C . HIS A 1 285 ? 11.520 12.139 -9.985 1.00 98.00 285 HIS A C 1
ATOM 2174 O O . HIS A 1 285 ? 10.930 11.199 -9.456 1.00 98.00 285 HIS A O 1
ATOM 2180 N N . ALA A 1 286 ? 11.621 13.336 -9.390 1.00 96.88 286 ALA A N 1
ATOM 2181 C CA . ALA A 1 286 ? 11.170 13.604 -8.019 1.00 96.88 286 ALA A CA 1
ATOM 2182 C C . ALA A 1 286 ? 9.663 13.371 -7.809 1.00 96.88 286 ALA A C 1
ATOM 2184 O O . ALA A 1 286 ? 9.238 13.068 -6.697 1.00 96.88 286 ALA A O 1
ATOM 2185 N N . TRP A 1 287 ? 8.868 13.424 -8.882 1.00 97.00 287 TRP A N 1
ATOM 2186 C CA . TRP A 1 287 ? 7.436 13.112 -8.864 1.00 97.00 287 TRP A CA 1
ATOM 2187 C C . TRP A 1 287 ? 7.128 11.694 -8.349 1.00 97.00 287 TRP A C 1
ATOM 2189 O O . TRP A 1 287 ? 6.040 11.455 -7.832 1.00 97.00 287 TRP A O 1
ATOM 2199 N N . LEU A 1 288 ? 8.074 10.748 -8.448 1.00 97.88 288 LEU A N 1
ATOM 2200 C CA . LEU A 1 288 ? 7.922 9.400 -7.890 1.00 97.88 288 LEU A CA 1
ATOM 2201 C C . LEU A 1 288 ? 7.824 9.396 -6.358 1.00 97.88 288 LEU A C 1
ATOM 2203 O O . LEU A 1 288 ? 7.231 8.485 -5.786 1.00 97.88 288 LEU A O 1
ATOM 2207 N N . ASN A 1 289 ? 8.372 10.408 -5.682 1.00 97.00 289 ASN A N 1
ATOM 2208 C CA . ASN A 1 289 ? 8.276 10.510 -4.228 1.00 97.00 289 ASN A CA 1
ATOM 2209 C C . ASN A 1 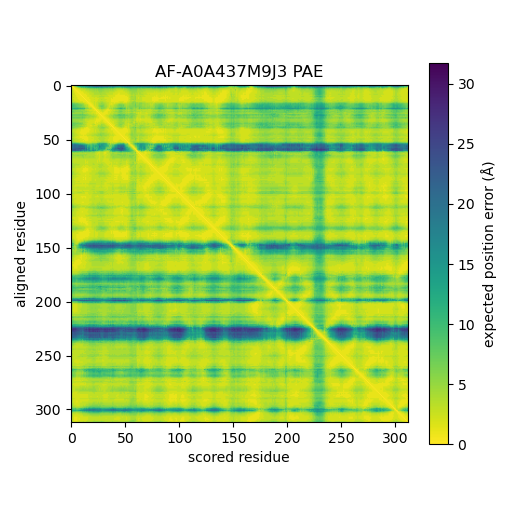289 ? 6.831 10.741 -3.759 1.00 97.00 289 ASN A C 1
ATOM 2211 O O . ASN A 1 289 ? 6.497 10.391 -2.631 1.00 97.00 289 ASN A O 1
ATOM 2215 N N . GLU A 1 290 ? 5.971 11.293 -4.620 1.00 97.00 290 GLU A N 1
ATOM 2216 C CA . GLU A 1 290 ? 4.592 11.663 -4.291 1.00 97.00 290 GLU A CA 1
ATOM 2217 C C . GLU A 1 290 ? 3.581 10.522 -4.447 1.00 97.00 290 GLU A C 1
ATOM 2219 O O . GLU A 1 290 ? 2.425 10.696 -4.059 1.00 97.00 290 GLU A O 1
ATOM 2224 N N . VAL A 1 291 ? 3.976 9.375 -5.014 1.00 96.19 291 VAL A N 1
ATOM 2225 C CA . VAL A 1 291 ? 3.026 8.328 -5.414 1.00 96.19 291 VAL A CA 1
ATOM 2226 C C . VAL A 1 291 ? 3.020 7.130 -4.465 1.00 96.19 291 VAL A C 1
ATOM 2228 O O . VAL A 1 291 ? 4.063 6.567 -4.131 1.00 96.19 291 VAL A O 1
ATOM 2231 N N . GLN A 1 292 ? 1.822 6.689 -4.089 1.00 97.56 292 GLN A N 1
ATOM 2232 C CA . GLN A 1 292 ? 1.541 5.295 -3.766 1.00 97.56 292 GLN A CA 1
ATOM 2233 C C . GLN A 1 292 ? 1.185 4.575 -5.067 1.00 97.56 292 GLN A C 1
ATOM 2235 O O . GLN A 1 292 ? 0.225 4.944 -5.750 1.00 97.56 292 GLN A O 1
ATOM 2240 N N . ALA A 1 293 ? 1.958 3.552 -5.417 1.00 97.19 293 ALA A N 1
ATOM 2241 C CA . ALA A 1 293 ? 1.724 2.763 -6.615 1.00 97.19 293 ALA A CA 1
ATOM 2242 C C . ALA A 1 293 ? 1.191 1.360 -6.295 1.00 97.19 293 ALA A C 1
ATOM 2244 O O . ALA A 1 293 ? 1.454 0.812 -5.226 1.00 97.19 293 ALA A O 1
ATOM 2245 N N . VAL A 1 294 ? 0.469 0.781 -7.249 1.00 95.81 294 VAL A N 1
ATOM 2246 C CA . VAL A 1 294 ? 0.067 -0.627 -7.322 1.00 95.81 294 VAL A CA 1
ATOM 2247 C C . VAL A 1 294 ? 0.904 -1.309 -8.394 1.00 95.81 294 VAL A C 1
ATOM 2249 O O . VAL A 1 294 ? 1.077 -0.772 -9.487 1.00 95.81 294 VAL A O 1
ATOM 2252 N N . GLY A 1 295 ? 1.419 -2.497 -8.098 1.00 94.31 295 GLY A N 1
ATOM 2253 C CA . GLY A 1 295 ? 2.066 -3.367 -9.069 1.00 94.31 295 GLY A CA 1
ATOM 2254 C C . GLY A 1 295 ? 1.255 -4.635 -9.307 1.00 94.31 295 GLY A C 1
ATOM 2255 O O . GLY A 1 295 ? 0.765 -5.24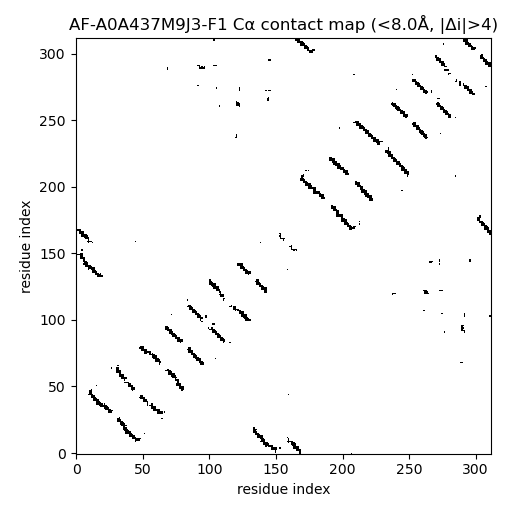1 -8.361 1.00 94.31 295 GLY A O 1
ATOM 2256 N N . ALA A 1 296 ? 1.148 -5.049 -10.564 1.00 93.12 296 ALA A N 1
ATOM 2257 C CA . ALA A 1 296 ? 0.695 -6.377 -10.953 1.00 93.12 296 ALA A CA 1
ATOM 2258 C C . ALA A 1 296 ? 1.911 -7.175 -11.426 1.00 93.12 296 ALA A C 1
ATOM 2260 O O . ALA A 1 296 ? 2.567 -6.797 -12.403 1.00 93.12 296 ALA A O 1
ATOM 2261 N N . GLY A 1 297 ? 2.247 -8.231 -10.690 1.00 91.81 297 GLY A N 1
ATOM 2262 C CA . GLY A 1 297 ? 3.365 -9.116 -10.976 1.00 91.81 297 GLY A CA 1
ATOM 2263 C C . GLY A 1 297 ? 2.898 -10.451 -11.545 1.00 91.81 297 GLY A C 1
ATOM 2264 O O . GLY A 1 297 ? 1.861 -10.974 -11.140 1.00 91.81 297 GLY A O 1
ATOM 2265 N N . ARG A 1 298 ? 3.673 -11.014 -12.473 1.00 89.44 298 ARG A N 1
ATOM 2266 C CA . ARG A 1 298 ? 3.458 -12.362 -13.015 1.00 89.44 298 ARG A CA 1
ATOM 2267 C C . ARG A 1 298 ? 4.771 -13.048 -13.356 1.00 89.44 298 ARG A C 1
ATOM 2269 O O . ARG A 1 298 ? 5.766 -12.398 -13.688 1.00 89.44 298 ARG A O 1
ATOM 2276 N N . TRP A 1 299 ? 4.753 -14.376 -13.338 1.00 85.12 299 TRP A N 1
ATOM 2277 C CA . TRP A 1 299 ? 5.833 -15.179 -13.905 1.00 85.12 299 TRP A CA 1
ATOM 2278 C C . TRP A 1 299 ? 5.784 -15.152 -15.436 1.00 85.12 299 TRP A C 1
ATOM 2280 O O . TRP A 1 299 ? 4.739 -15.396 -16.033 1.00 85.12 299 TRP A O 1
ATOM 2290 N N . ALA A 1 300 ? 6.925 -14.879 -16.067 1.00 80.00 300 ALA A N 1
ATOM 2291 C CA . ALA A 1 300 ? 7.092 -14.792 -17.517 1.00 80.00 300 ALA A CA 1
ATOM 2292 C C . ALA A 1 300 ? 8.103 -15.833 -18.043 1.00 80.00 300 ALA A C 1
ATOM 2294 O O . ALA A 1 300 ? 8.889 -15.540 -18.937 1.00 80.00 300 ALA A O 1
ATOM 2295 N N . GLY A 1 301 ? 8.094 -17.047 -17.479 1.00 76.12 301 GLY A N 1
ATOM 2296 C CA . GLY A 1 301 ? 8.960 -18.165 -17.877 1.00 76.12 301 GLY A CA 1
ATOM 2297 C C . GLY A 1 301 ? 10.405 -18.033 -17.390 1.00 76.12 301 GLY A C 1
ATOM 2298 O O . GLY A 1 301 ? 10.844 -18.834 -16.576 1.00 76.12 301 GLY A O 1
ATOM 2299 N N . ASP A 1 302 ? 11.121 -17.012 -17.861 1.00 77.44 302 ASP A N 1
ATOM 2300 C CA . ASP A 1 302 ? 12.540 -16.748 -17.569 1.00 77.44 302 ASP A CA 1
ATOM 2301 C C . ASP A 1 302 ? 12.762 -15.622 -16.543 1.00 77.44 302 ASP A C 1
ATOM 2303 O O . ASP A 1 302 ? 13.897 -15.295 -16.207 1.00 77.44 302 ASP A O 1
ATOM 2307 N N . GLY A 1 303 ? 11.688 -15.021 -16.031 1.00 81.56 303 GLY A N 1
ATOM 2308 C CA . GLY A 1 303 ? 11.770 -13.927 -15.075 1.00 81.56 303 GLY A CA 1
ATOM 2309 C C . GLY A 1 303 ? 10.410 -13.487 -14.548 1.00 81.56 303 GLY A C 1
ATOM 2310 O O . GLY A 1 303 ? 9.363 -13.967 -14.984 1.00 81.56 303 GLY A O 1
ATOM 2311 N N . ALA A 1 304 ? 10.422 -12.548 -13.605 1.00 88.12 304 ALA A N 1
ATOM 2312 C CA . ALA A 1 304 ? 9.209 -11.862 -13.174 1.00 88.12 304 ALA A CA 1
ATOM 2313 C C . ALA A 1 304 ? 8.988 -10.603 -14.020 1.00 88.12 304 ALA A C 1
ATOM 2315 O O . ALA A 1 304 ? 9.914 -9.814 -14.235 1.00 88.12 304 ALA A O 1
ATOM 2316 N N . GLU A 1 305 ? 7.751 -10.401 -14.459 1.00 91.88 305 GLU A N 1
ATOM 2317 C CA . GLU A 1 305 ? 7.302 -9.167 -15.092 1.00 91.88 305 GLU A CA 1
ATOM 2318 C C . GLU A 1 305 ? 6.390 -8.403 -14.133 1.00 91.88 305 GLU A C 1
ATOM 2320 O O . GLU A 1 305 ? 5.576 -9.003 -13.434 1.00 91.88 305 GLU A O 1
ATOM 2325 N N . TYR A 1 306 ? 6.531 -7.080 -14.117 1.00 92.94 306 TYR A N 1
ATOM 2326 C CA . TYR A 1 306 ? 5.703 -6.168 -13.344 1.00 92.94 306 TYR A CA 1
ATOM 2327 C C . TYR A 1 306 ? 5.146 -5.072 -14.242 1.00 92.94 306 TYR A C 1
ATOM 2329 O O . TYR A 1 306 ? 5.883 -4.477 -15.034 1.00 92.94 306 TYR A O 1
ATOM 2337 N N . ARG A 1 307 ? 3.874 -4.733 -14.044 1.00 94.94 307 ARG A N 1
ATOM 2338 C CA . ARG A 1 307 ? 3.278 -3.466 -14.483 1.00 94.94 307 ARG A CA 1
ATOM 2339 C C . ARG A 1 307 ? 2.941 -2.647 -13.247 1.00 94.94 307 ARG A C 1
ATOM 2341 O O . ARG A 1 307 ? 2.349 -3.173 -12.314 1.00 94.94 307 ARG A O 1
ATOM 2348 N N . VAL A 1 308 ? 3.367 -1.388 -13.221 1.00 96.25 308 VAL A N 1
ATOM 2349 C CA . VAL A 1 308 ? 3.260 -0.508 -12.052 1.00 96.25 308 VAL A CA 1
ATOM 2350 C C . VAL A 1 308 ? 2.451 0.730 -12.416 1.00 96.25 308 VAL A C 1
ATOM 2352 O O . VAL A 1 308 ? 2.697 1.356 -13.450 1.00 96.25 308 VAL A O 1
ATOM 2355 N N . PHE A 1 309 ? 1.509 1.087 -11.550 1.00 96.25 309 PHE A N 1
ATOM 2356 C CA . PHE A 1 309 ? 0.544 2.164 -11.738 1.00 96.25 309 PHE A CA 1
ATOM 2357 C C . PHE A 1 309 ? 0.505 3.052 -10.494 1.00 96.25 309 PHE A C 1
ATOM 2359 O O . PHE A 1 309 ? 0.418 2.538 -9.387 1.00 96.25 309 PHE A O 1
ATOM 2366 N N . ALA A 1 310 ? 0.566 4.369 -10.650 1.00 96.56 310 ALA A N 1
ATOM 2367 C CA . ALA A 1 310 ? 0.438 5.326 -9.555 1.00 96.56 310 ALA A CA 1
ATOM 2368 C C . ALA A 1 310 ? -1.040 5.636 -9.323 1.00 96.56 310 ALA A C 1
ATOM 2370 O O . ALA A 1 310 ? -1.706 6.082 -10.255 1.00 96.56 310 ALA A O 1
ATOM 2371 N N . LEU A 1 311 ? -1.541 5.438 -8.102 1.00 95.38 311 LEU A N 1
ATOM 2372 C CA . LEU A 1 311 ? -2.909 5.825 -7.753 1.00 95.38 311 LEU A CA 1
ATOM 2373 C C . LEU A 1 311 ? -3.090 7.345 -7.901 1.00 95.38 311 LEU A C 1
ATOM 2375 O O . LEU A 1 311 ? -2.136 8.110 -7.689 1.00 95.38 311 LEU A O 1
ATOM 2379 N N . LEU A 1 312 ? -4.305 7.756 -8.277 1.00 92.50 312 LEU A N 1
ATOM 2380 C CA . LEU A 1 312 ? -4.747 9.153 -8.344 1.00 92.50 312 LEU A CA 1
ATOM 2381 C C . LEU A 1 312 ? -5.574 9.537 -7.122 1.00 92.50 312 LEU A C 1
ATOM 2383 O O . LEU A 1 312 ? -6.279 8.676 -6.553 1.00 92.50 312 LEU A O 1
#

Secondary structure (DSSP, 8-state):
--EEEEEEEEEEEEEEESGGGG-EEEEETTEEEEEE--SEEEEE-SS--EEE-TT--EEEEEE-TTSSSEEEEEEEEEEETTS-EEEEEEEEEE-GGG-TTEEEEEEEEEE-SSTTGGGGG--EEEEEEE-TTS-EEEEEEEE-SS-BSS-PPP--SSGGG--EEEEEEEEEEE-SS-TTSSEEEE--TT-EEEEEEE----EEE-SS-EEEEEEEEEEEEEEEEESSSTTSTTEEEEEEEEEEEEEEETT--EEEEEEEEE--TTSPTTEEEEEEEEE--SSTTGGGGG--EEEEEEE-SSSEEEEEEEE-

pLDDT: mean 88.62, std 10.45, range [50.12, 98.69]

Organism: NCBI:txid1979270

Sequence (312 aa):
MSEVQIPVDHMFTMVLEGLNDARHDYVGPFGRRIFEKASGGTIRGARLNGQVLRLHATDYGRASLDGSLRQLDAEAGLLLDDGTAILMRYRGRMSPRYGAGQSRISAVFDVADGPHGWINGIQAMGVGEERADGTTVIEVYQLTGEAESEGPRDTATDPSQRRSLPAEFVLRRKSEHEPGSKRHTVASPFGARYFTLAEAGGAFKGPKIAGQFLSGYSWSPHYMHAKGEPGQPGFEMLMHYDVKTLLRTDDGTSVLMAYTGATSGAYARGAWMTATLFEVPEGPHAWLNEVQAVGAGRWAGDGAEYRVFALL

Foldseek 3Di:
DFKWWFFWAFDWKKKFACFVVPWDWDQDPVAIWIKTFGPKIWIDAPPFTWIWDRDDIWTQQHAHNVRQKTWGWGWIWTAGPVGWIKIKTKIWIRHPVQPPQKIKMWIAIDTDPDPPCQRNQFTKIWIWGQDPNRMIMIGIITGLEGIDPRDDDDPDPPSNPDGTFIWAWDKKWWFQFAWQPPWDWDQDPVAIWIWTKRQRKTWMDDPQWTFIWHIKIWTKGKDFDPPDDVPDPRTDIKIWTWMWTWTATPVGWIKIKTKIWIHHPSYDPQKIKIWIAIDTDPDSCRVSNRFTKMWIWGDPPGTIMITIITTD